Protein AF-A0A7S2JZW8-F1 (afdb_monomer)

Mean predicted aligned error: 13.48 Å

Secondary structure (DSSP, 8-state):
----SSTT-PPPHHHHHHHHHHHHHHHHHHHHHHHHHHHHHHHH-HHHHHHHHHHHHHHHTTT-S--GGGTTT-HHHHHHHHHHHHHH-SS-EEEEE-SS-EEETTEEE-TT-EEEEEHHHHHT-TTTSSSTTS--GGGGTSS-TT----TT--S--TT--GGG--TTHHHHHHHHHHHHHHHHHHEEEEETTSSPPP---EESSSEEPPP--EEEEEPSS-S--S-HHHHHTSPP--PPPS---------------------PPB------SSSHHHHHHHHHHHHHHTTT--B-

Organism: NCBI:txid1333877

Solvent-accessible surface area (backbone atoms only — not comparable to full-atom values): 18301 Å² total; per-residue (Å²): 134,88,75,70,96,58,90,84,72,75,78,51,71,68,56,50,52,50,52,50,50,51,51,52,53,55,56,48,53,57,48,50,40,51,52,53,38,34,50,46,52,34,59,60,33,57,70,58,43,47,53,38,34,54,53,42,45,73,70,30,67,89,70,51,78,83,53,86,88,45,54,75,73,38,40,62,54,37,11,41,47,51,40,34,43,45,66,59,25,43,68,37,66,49,80,45,62,36,90,47,70,44,72,58,98,87,42,77,42,55,51,64,41,78,45,73,47,60,48,42,62,50,39,50,29,55,90,81,29,73,64,43,90,55,94,51,36,66,72,32,66,84,51,66,33,64,60,77,76,56,91,94,50,80,68,66,49,84,50,55,62,77,97,70,36,47,88,56,50,65,63,46,50,55,49,50,54,45,51,53,51,50,46,49,59,35,28,48,73,41,45,63,81,79,49,75,65,67,74,66,65,46,82,67,101,42,37,30,56,55,94,80,62,70,39,76,42,80,42,84,87,47,77,76,83,71,67,66,66,64,58,69,68,53,76,81,87,74,78,81,76,93,77,81,92,83,79,93,85,81,84,90,82,84,88,84,79,93,72,92,75,80,90,64,73,46,74,79,89,74,75,65,97,77,63,62,44,54,58,52,53,51,52,52,46,53,56,40,43,76,70,75,36,55,64,96

Structure (mmCIF, N/CA/C/O backbone):
data_AF-A0A7S2JZW8-F1
#
_entry.id   AF-A0A7S2JZW8-F1
#
loop_
_atom_site.group_PDB
_atom_site.id
_atom_site.type_symbol
_atom_site.label_atom_id
_atom_site.label_alt_id
_atom_site.label_comp_id
_atom_site.label_asym_id
_atom_site.label_entity_id
_atom_site.label_seq_id
_atom_site.pdbx_PDB_ins_code
_atom_site.Cartn_x
_atom_site.Cartn_y
_atom_site.Cartn_z
_atom_site.occupancy
_atom_site.B_iso_or_equiv
_atom_site.auth_seq_id
_atom_site.auth_comp_id
_atom_site.auth_asym_id
_atom_site.auth_atom_id
_atom_site.pdbx_PDB_model_num
ATOM 1 N N . THR A 1 1 ? 26.718 -2.132 -4.195 1.00 29.05 1 THR A N 1
ATOM 2 C CA . THR A 1 1 ? 27.277 -0.825 -4.613 1.00 29.05 1 THR A CA 1
ATOM 3 C C . THR A 1 1 ? 26.926 -0.579 -6.069 1.00 29.05 1 THR A C 1
ATOM 5 O O . THR A 1 1 ? 27.556 -1.151 -6.946 1.00 29.05 1 THR A O 1
ATOM 8 N N . MET A 1 2 ? 25.885 0.212 -6.348 1.00 24.31 2 MET A N 1
ATOM 9 C CA . MET A 1 2 ? 25.620 0.688 -7.711 1.00 24.31 2 MET A CA 1
ATOM 10 C C . MET A 1 2 ? 26.547 1.878 -7.972 1.00 24.31 2 MET A C 1
ATOM 12 O O . MET A 1 2 ? 26.376 2.936 -7.375 1.00 24.31 2 MET A O 1
ATOM 16 N N . GLN A 1 3 ? 27.579 1.688 -8.793 1.00 28.78 3 GLN A N 1
ATOM 17 C CA . GLN A 1 3 ? 28.413 2.792 -9.261 1.00 28.78 3 GLN A CA 1
ATOM 18 C C . GLN A 1 3 ? 27.640 3.572 -10.329 1.00 28.78 3 GLN A C 1
ATOM 20 O O . GLN A 1 3 ? 27.114 2.982 -11.274 1.00 28.78 3 GLN A O 1
ATOM 25 N N . SER A 1 4 ? 27.564 4.896 -10.169 1.00 37.22 4 SER A N 1
ATOM 26 C CA . SER A 1 4 ? 27.130 5.790 -11.246 1.00 37.22 4 SER A CA 1
ATOM 27 C C . SER A 1 4 ? 28.036 5.567 -12.469 1.00 37.22 4 SER A C 1
ATOM 29 O O . SER A 1 4 ? 29.256 5.534 -12.286 1.00 37.22 4 SER A O 1
ATOM 31 N N . PRO A 1 5 ? 27.497 5.443 -13.698 1.00 45.34 5 PRO A N 1
ATOM 32 C CA . PRO A 1 5 ? 28.301 5.205 -14.899 1.00 45.34 5 PRO A CA 1
ATOM 33 C C . PRO A 1 5 ? 29.308 6.325 -15.205 1.00 45.34 5 PRO A C 1
ATOM 35 O O . PRO A 1 5 ? 30.265 6.099 -15.939 1.00 45.34 5 PRO A O 1
ATOM 38 N N . CYS A 1 6 ? 29.122 7.519 -14.633 1.00 47.09 6 CYS A N 1
ATOM 39 C CA . CYS A 1 6 ? 30.036 8.645 -14.793 1.00 47.09 6 CYS A CA 1
ATOM 40 C C . CYS A 1 6 ? 30.256 9.378 -13.457 1.00 47.09 6 CYS A C 1
ATOM 42 O O . CYS A 1 6 ? 29.385 10.133 -13.011 1.00 47.09 6 CYS A O 1
ATOM 44 N N . PRO A 1 7 ? 31.428 9.221 -12.816 1.00 45.25 7 PRO A N 1
ATOM 45 C CA . PRO A 1 7 ? 31.850 10.097 -11.730 1.00 45.25 7 PRO A CA 1
ATOM 46 C C . PRO A 1 7 ? 31.998 11.538 -12.249 1.00 45.25 7 PRO A C 1
ATOM 48 O O . PRO A 1 7 ? 32.763 11.788 -13.176 1.00 45.25 7 PRO A O 1
ATOM 51 N N . GLY A 1 8 ? 31.275 12.492 -11.654 1.00 57.09 8 GLY A N 1
ATOM 52 C CA . GLY A 1 8 ? 31.478 13.930 -11.895 1.00 57.09 8 GLY A CA 1
ATOM 53 C C . GLY A 1 8 ? 30.509 14.620 -12.862 1.00 57.09 8 GLY A C 1
ATOM 54 O O . GLY A 1 8 ? 30.642 15.825 -13.076 1.00 57.09 8 GLY A O 1
ATOM 55 N N . GLN A 1 9 ? 29.511 13.922 -13.410 1.00 61.47 9 GLN A N 1
ATOM 56 C CA . GLN A 1 9 ? 28.485 14.573 -14.226 1.00 61.47 9 GLN A CA 1
ATOM 57 C C . GLN A 1 9 ? 27.458 15.263 -13.315 1.00 61.47 9 GLN A C 1
ATOM 59 O O . GLN A 1 9 ? 26.735 14.614 -12.559 1.00 61.47 9 GLN A O 1
ATOM 64 N N . ARG A 1 10 ? 27.425 16.599 -13.341 1.00 74.69 10 ARG A N 1
ATOM 65 C CA . ARG A 1 10 ? 26.393 17.380 -12.647 1.00 74.69 10 ARG A CA 1
ATOM 66 C C . ARG A 1 10 ? 25.077 17.233 -13.407 1.00 74.69 10 ARG A C 1
ATOM 68 O O . ARG A 1 10 ? 25.070 17.362 -14.629 1.00 74.69 10 ARG A O 1
ATOM 75 N N . LEU A 1 11 ? 23.984 16.981 -12.689 1.00 84.06 11 LEU A N 1
ATOM 76 C CA . LEU A 1 11 ? 22.642 17.022 -13.269 1.00 84.06 11 LEU A CA 1
ATOM 77 C C . LEU A 1 11 ? 22.361 18.438 -13.785 1.00 84.06 11 LEU A C 1
ATOM 79 O O . LEU A 1 11 ? 22.686 19.419 -13.110 1.00 84.06 11 LEU A O 1
ATOM 83 N N . SER A 1 12 ? 21.775 18.54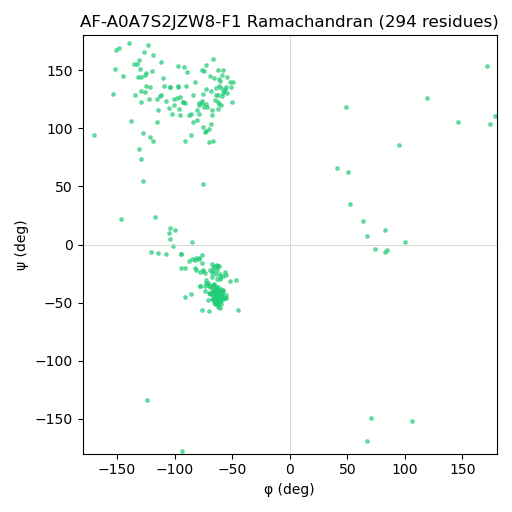0 -14.979 1.00 88.94 12 SER A N 1
ATOM 84 C CA . SER A 1 12 ? 21.268 19.820 -15.482 1.00 88.94 12 SER A CA 1
ATOM 85 C C . SER A 1 12 ? 20.092 20.298 -14.627 1.00 88.94 12 SER A C 1
ATOM 87 O O . SER A 1 12 ? 19.453 19.501 -13.934 1.00 88.94 12 SER A O 1
ATOM 89 N N . TYR A 1 13 ? 19.790 21.596 -14.676 1.00 87.94 13 TYR A N 1
ATOM 90 C CA . TYR A 1 13 ? 18.615 22.142 -13.995 1.00 87.94 13 TYR A CA 1
ATOM 91 C C . TYR A 1 13 ? 17.329 21.462 -14.483 1.00 87.94 13 TYR A C 1
ATOM 93 O O . TYR A 1 13 ? 16.472 21.105 -13.679 1.00 87.94 13 TYR A O 1
ATOM 101 N N . GLU A 1 14 ? 17.242 21.205 -15.788 1.00 86.38 14 GLU A N 1
ATOM 102 C CA . GLU A 1 14 ? 16.141 20.494 -16.425 1.00 86.38 14 GLU A CA 1
ATOM 103 C C . GLU A 1 14 ? 16.015 19.074 -15.867 1.00 86.38 14 GLU A C 1
ATOM 105 O O . GLU A 1 14 ? 14.927 18.675 -15.471 1.00 86.38 14 GLU A O 1
ATOM 110 N N . ASN A 1 15 ? 17.120 18.328 -15.736 1.00 88.56 15 ASN A N 1
ATOM 111 C CA . ASN A 1 15 ? 17.062 16.989 -15.143 1.00 88.56 15 ASN A CA 1
ATOM 112 C C . ASN A 1 15 ? 16.623 17.024 -13.681 1.00 88.56 15 ASN A C 1
ATOM 114 O O . ASN A 1 15 ? 15.843 16.174 -13.273 1.00 88.56 15 ASN A O 1
ATOM 118 N N . VAL A 1 16 ? 17.099 17.991 -12.892 1.00 90.38 16 VAL A N 1
ATOM 119 C CA . VAL A 1 16 ? 16.662 18.133 -11.496 1.00 90.38 16 VAL A CA 1
ATOM 120 C C . VAL A 1 16 ? 15.164 18.416 -11.434 1.00 90.38 16 VAL A C 1
ATOM 122 O O . VAL A 1 16 ? 14.463 17.775 -10.658 1.00 90.38 16 VAL A O 1
ATOM 125 N N . LYS A 1 17 ? 14.664 19.332 -12.269 1.00 87.81 17 LYS A N 1
ATOM 126 C CA . LYS A 1 17 ? 13.240 19.663 -12.341 1.00 87.81 17 LYS A CA 1
ATOM 127 C C . LYS A 1 17 ? 12.392 18.437 -12.691 1.00 87.81 17 LYS A C 1
ATOM 129 O O . LYS A 1 17 ? 11.411 18.181 -11.999 1.00 87.81 17 LYS A O 1
ATOM 134 N N . GLU A 1 18 ? 12.779 17.677 -13.715 1.00 88.19 18 GLU A N 1
ATOM 135 C CA . GLU A 1 18 ? 12.039 16.475 -14.119 1.00 88.19 18 GLU A CA 1
ATOM 136 C C . GLU A 1 18 ? 12.088 15.385 -13.043 1.00 88.19 18 GLU A C 1
ATOM 138 O O . GLU A 1 18 ? 11.047 14.854 -12.674 1.00 88.19 18 GLU A O 1
ATOM 143 N N . ILE A 1 19 ? 13.255 15.130 -12.442 1.00 90.31 19 ILE A N 1
ATOM 144 C CA . ILE A 1 19 ? 13.381 14.170 -11.333 1.00 90.31 19 ILE A CA 1
ATOM 145 C C . ILE A 1 19 ? 12.496 14.584 -10.148 1.00 90.31 19 ILE A C 1
ATOM 147 O O . ILE A 1 19 ? 11.839 13.741 -9.543 1.00 90.31 19 ILE A O 1
ATOM 151 N N . CYS A 1 20 ? 12.451 15.875 -9.804 1.00 90.31 20 CYS A N 1
ATOM 152 C CA . CYS A 1 20 ? 11.575 16.367 -8.742 1.00 90.31 20 CYS A CA 1
ATOM 153 C C . CYS A 1 20 ? 10.095 16.144 -9.072 1.00 90.31 20 CYS A C 1
ATOM 155 O O . CYS A 1 20 ? 9.356 15.676 -8.208 1.00 90.31 20 CYS A O 1
ATOM 157 N N . ASN A 1 21 ? 9.672 16.447 -10.301 1.00 85.38 21 ASN A N 1
ATOM 158 C CA . ASN A 1 21 ? 8.302 16.195 -10.742 1.00 85.38 21 ASN A CA 1
ATOM 159 C C . ASN A 1 21 ? 7.967 14.700 -10.664 1.00 85.38 21 ASN A C 1
ATOM 161 O O . ASN A 1 21 ? 6.962 14.341 -10.059 1.00 85.38 21 ASN A O 1
ATOM 165 N N . GLU A 1 22 ? 8.826 13.831 -11.205 1.00 86.69 22 GLU A N 1
ATOM 166 C CA . GLU A 1 22 ? 8.640 12.376 -11.172 1.00 86.69 22 GLU A CA 1
ATOM 167 C C . GLU A 1 22 ? 8.487 11.851 -9.740 1.00 86.69 22 GLU A C 1
ATOM 169 O O . GLU A 1 22 ? 7.564 11.088 -9.468 1.00 86.69 22 GLU A O 1
ATOM 174 N N . ILE A 1 23 ? 9.342 12.288 -8.807 1.00 90.19 23 ILE A N 1
ATOM 175 C CA . ILE A 1 23 ? 9.270 11.864 -7.401 1.00 90.19 23 ILE A CA 1
ATOM 176 C C . ILE A 1 23 ? 7.961 12.327 -6.748 1.00 90.19 23 ILE A C 1
ATOM 178 O O . ILE A 1 23 ? 7.342 11.550 -6.022 1.00 90.19 23 ILE A O 1
ATOM 182 N N . ILE A 1 24 ? 7.531 13.570 -6.996 1.00 88.62 24 ILE A N 1
ATOM 183 C CA . ILE A 1 24 ? 6.294 14.116 -6.418 1.00 88.62 24 ILE A CA 1
ATOM 184 C C . ILE A 1 24 ? 5.078 13.353 -6.943 1.00 88.62 24 ILE A C 1
ATOM 186 O O . ILE A 1 24 ? 4.263 12.896 -6.142 1.00 88.62 24 ILE A O 1
ATOM 190 N N . PHE A 1 25 ? 4.961 13.186 -8.262 1.00 85.12 25 PHE A N 1
ATOM 191 C CA . PHE A 1 25 ? 3.825 12.489 -8.865 1.00 85.12 25 PHE A CA 1
ATOM 192 C C . PHE A 1 25 ? 3.793 11.014 -8.467 1.00 85.12 25 PHE A C 1
ATOM 194 O O . PHE A 1 25 ? 2.782 10.553 -7.939 1.00 85.12 25 PHE A O 1
ATOM 201 N N . ALA A 1 26 ? 4.909 10.298 -8.640 1.00 87.62 26 ALA A N 1
ATOM 202 C CA . ALA A 1 26 ? 4.980 8.878 -8.318 1.00 87.62 26 ALA A CA 1
ATOM 203 C C . ALA A 1 26 ? 4.742 8.622 -6.826 1.00 87.62 26 ALA A C 1
ATOM 205 O O . ALA A 1 26 ? 4.012 7.705 -6.483 1.00 87.62 26 ALA A O 1
ATOM 206 N N . GLY A 1 27 ? 5.323 9.431 -5.934 1.00 88.94 27 GLY A N 1
ATOM 207 C CA . GLY A 1 27 ? 5.173 9.237 -4.492 1.00 88.94 27 GLY A CA 1
ATOM 208 C C . GLY A 1 27 ? 3.777 9.571 -3.966 1.00 88.94 27 GLY A C 1
ATOM 209 O O . GLY A 1 27 ? 3.302 8.903 -3.046 1.00 88.94 27 GLY A O 1
ATOM 210 N N . THR A 1 28 ? 3.119 10.584 -4.537 1.00 88.38 28 THR A N 1
ATOM 211 C CA . THR A 1 28 ? 1.804 11.043 -4.066 1.00 88.38 28 THR A CA 1
ATOM 212 C C . THR A 1 28 ? 0.697 10.093 -4.505 1.00 88.38 28 THR A C 1
ATOM 214 O O . THR A 1 28 ? -0.012 9.561 -3.652 1.00 88.38 28 THR A O 1
ATOM 217 N N . ASP A 1 29 ? 0.574 9.848 -5.813 1.00 87.81 29 ASP A N 1
ATOM 218 C CA . ASP A 1 29 ? -0.569 9.119 -6.371 1.00 87.81 29 ASP A CA 1
ATOM 219 C C . ASP A 1 29 ? -0.588 7.658 -5.902 1.00 87.81 29 ASP A C 1
ATOM 221 O O . ASP A 1 29 ? -1.564 7.203 -5.312 1.00 87.81 29 ASP A O 1
ATOM 225 N N . THR A 1 30 ? 0.537 6.939 -6.018 1.00 92.50 30 THR A N 1
ATOM 226 C CA . THR A 1 30 ? 0.577 5.511 -5.659 1.00 92.50 30 THR A CA 1
ATOM 227 C C . THR A 1 30 ? 0.312 5.272 -4.174 1.00 92.50 30 THR A C 1
ATOM 229 O O . THR A 1 30 ? -0.337 4.290 -3.806 1.00 92.50 30 THR A O 1
ATOM 232 N N . THR A 1 31 ? 0.826 6.145 -3.300 1.00 93.94 31 THR A N 1
ATOM 233 C CA . THR A 1 31 ? 0.665 5.996 -1.846 1.00 93.94 31 THR A CA 1
ATOM 234 C C . THR A 1 31 ? -0.764 6.328 -1.422 1.00 93.94 31 THR A C 1
ATOM 236 O O . THR A 1 31 ? -1.328 5.612 -0.590 1.00 93.94 31 THR A O 1
ATOM 239 N N . ALA A 1 32 ? -1.369 7.364 -2.015 1.00 92.12 32 ALA A N 1
ATOM 240 C CA . ALA A 1 32 ? -2.769 7.712 -1.789 1.00 92.12 32 ALA A CA 1
ATOM 241 C C . ALA A 1 32 ? -3.693 6.572 -2.239 1.00 92.12 32 ALA A C 1
ATOM 243 O O . ALA A 1 32 ? -4.412 6.022 -1.405 1.00 92.12 32 ALA A O 1
ATOM 244 N N . THR A 1 33 ? -3.562 6.118 -3.489 1.00 92.94 33 THR A N 1
ATOM 245 C CA . THR A 1 33 ? -4.344 5.007 -4.054 1.00 92.94 33 THR A CA 1
ATOM 246 C C . THR A 1 33 ? -4.232 3.736 -3.213 1.00 92.94 33 THR A C 1
ATOM 248 O O . THR A 1 33 ? -5.233 3.079 -2.914 1.00 92.94 33 THR A O 1
ATOM 251 N N . THR A 1 34 ? -3.022 3.392 -2.759 1.00 95.69 34 THR A N 1
ATOM 252 C CA . THR A 1 34 ? -2.821 2.214 -1.902 1.00 95.69 34 THR A CA 1
ATOM 253 C C . THR A 1 34 ? -3.493 2.390 -0.538 1.00 95.69 34 THR A C 1
ATOM 255 O O . THR A 1 34 ? -4.131 1.464 -0.040 1.00 95.69 34 THR A O 1
ATOM 258 N N . THR A 1 35 ? -3.402 3.579 0.065 1.00 95.75 35 THR A N 1
ATOM 259 C CA . THR A 1 35 ? -4.059 3.875 1.348 1.00 95.75 35 THR A CA 1
ATOM 260 C C . THR A 1 35 ? -5.581 3.783 1.219 1.00 95.75 35 THR A C 1
ATOM 262 O O . THR A 1 35 ? -6.232 3.133 2.035 1.00 95.75 35 THR A O 1
ATOM 265 N N . GLU A 1 36 ? -6.156 4.377 0.174 1.00 94.50 36 GLU A N 1
ATOM 266 C CA . GLU A 1 36 ? -7.595 4.329 -0.108 1.00 94.50 36 GLU A CA 1
ATOM 267 C C . GLU A 1 36 ? -8.082 2.895 -0.316 1.00 94.50 36 GLU A C 1
ATOM 269 O O . GLU A 1 36 ? -9.102 2.492 0.242 1.00 94.50 36 GLU A O 1
ATOM 274 N N . THR A 1 37 ? -7.304 2.094 -1.037 1.00 95.19 37 THR A N 1
ATOM 275 C CA . THR A 1 37 ? -7.580 0.674 -1.258 1.00 95.19 37 THR A CA 1
ATOM 276 C C . THR A 1 37 ? -7.594 -0.115 0.053 1.00 95.19 37 THR A C 1
ATOM 278 O O . THR A 1 37 ? -8.519 -0.892 0.302 1.00 95.19 37 THR A O 1
ATOM 281 N N . VAL A 1 38 ? -6.612 0.107 0.937 1.00 97.50 38 VAL A N 1
ATOM 282 C CA . VAL A 1 38 ? -6.588 -0.517 2.273 1.00 97.50 38 VAL A CA 1
ATOM 283 C C . VAL A 1 38 ? -7.864 -0.180 3.041 1.00 97.50 38 VAL A C 1
ATOM 285 O O . VAL A 1 38 ? -8.506 -1.069 3.603 1.00 97.50 38 VAL A O 1
ATOM 288 N N . PHE A 1 39 ? -8.274 1.090 3.028 1.00 96.69 39 PHE A N 1
ATOM 289 C CA . PHE A 1 39 ? -9.518 1.523 3.659 1.00 96.69 39 PHE A CA 1
ATOM 290 C C . PHE A 1 39 ? -10.736 0.840 3.042 1.00 96.69 39 PHE A C 1
ATOM 292 O O . PHE A 1 39 ? -11.588 0.345 3.778 1.00 96.69 39 PHE A O 1
ATOM 299 N N . ALA A 1 40 ? -10.816 0.778 1.715 1.00 96.31 40 ALA A N 1
ATOM 300 C CA . ALA A 1 40 ? -11.946 0.189 1.017 1.00 96.31 40 ALA A CA 1
ATOM 301 C C . ALA A 1 40 ? -12.125 -1.297 1.365 1.00 96.31 40 ALA A C 1
ATOM 303 O O . ALA A 1 40 ? -13.230 -1.729 1.710 1.00 96.31 40 ALA A O 1
ATOM 304 N N . HIS A 1 41 ? -11.033 -2.067 1.374 1.00 97.19 41 HIS A N 1
ATOM 305 C CA . HIS A 1 41 ? -11.077 -3.466 1.789 1.00 97.19 41 HIS A CA 1
ATOM 306 C C . HIS A 1 41 ? -11.438 -3.627 3.266 1.00 97.19 41 HIS A C 1
ATOM 308 O O . HIS A 1 41 ? -12.287 -4.457 3.585 1.00 97.19 41 HIS A O 1
ATOM 314 N N . LEU A 1 42 ? -10.864 -2.834 4.173 1.00 97.44 42 LEU A N 1
ATOM 315 C CA . LEU A 1 42 ? -11.171 -2.933 5.605 1.00 97.44 42 LEU A CA 1
ATOM 316 C C . LEU A 1 42 ? -12.616 -2.518 5.931 1.00 97.44 42 LEU A C 1
ATOM 318 O O . LEU A 1 42 ? -13.248 -3.130 6.789 1.00 97.44 42 LEU A O 1
ATOM 322 N N . LEU A 1 43 ? -13.175 -1.532 5.224 1.00 96.25 43 LEU A N 1
ATOM 323 C CA . LEU A 1 43 ? -14.584 -1.137 5.353 1.00 96.25 43 LEU A CA 1
ATOM 324 C C . LEU A 1 43 ? -15.541 -2.235 4.884 1.00 96.25 43 LEU A C 1
ATOM 326 O O . LEU A 1 43 ? -16.611 -2.408 5.468 1.00 96.25 43 LEU A O 1
ATOM 330 N N . ASN A 1 44 ? -15.149 -2.981 3.851 1.00 96.25 44 ASN A N 1
ATOM 331 C CA . ASN A 1 44 ? -15.916 -4.111 3.334 1.00 96.25 44 ASN A CA 1
ATOM 332 C C . ASN A 1 44 ? -15.696 -5.408 4.126 1.00 96.25 44 ASN A C 1
ATOM 334 O O . ASN A 1 44 ? -16.484 -6.339 3.977 1.00 96.25 44 ASN A O 1
ATOM 338 N N . ASN A 1 45 ? -14.678 -5.462 4.992 1.00 96.94 45 ASN A N 1
ATOM 339 C CA . ASN A 1 45 ? -14.348 -6.619 5.824 1.00 96.94 45 ASN A CA 1
ATOM 340 C C . ASN A 1 45 ? -14.197 -6.210 7.306 1.00 96.94 45 ASN A C 1
ATOM 342 O O . ASN A 1 45 ? -13.078 -6.151 7.832 1.00 96.94 45 ASN A O 1
ATOM 346 N N . PRO A 1 46 ? -15.313 -5.912 8.007 1.00 94.81 46 PRO A N 1
ATOM 347 C CA . PRO A 1 46 ? -15.273 -5.381 9.369 1.00 94.81 46 PRO A CA 1
ATOM 348 C C . PRO A 1 46 ? -14.588 -6.304 10.382 1.00 94.81 46 PRO A C 1
ATOM 350 O O . PRO A 1 46 ? -13.995 -5.815 11.339 1.00 94.81 46 PRO A O 1
ATOM 353 N N . ASP A 1 47 ? -14.637 -7.622 10.179 1.00 97.00 47 ASP A N 1
ATOM 354 C CA . ASP A 1 47 ? -13.949 -8.607 11.019 1.00 97.00 47 ASP A CA 1
ATOM 355 C C . ASP A 1 47 ? -12.422 -8.444 10.955 1.00 97.00 47 ASP A C 1
ATOM 357 O O . ASP A 1 47 ? -11.745 -8.506 11.982 1.00 97.00 47 ASP A O 1
ATOM 361 N N . LYS A 1 48 ? -11.877 -8.149 9.769 1.00 98.00 48 LYS A N 1
ATOM 362 C CA . LYS A 1 48 ? -10.449 -7.860 9.569 1.00 98.00 48 LYS A CA 1
ATOM 363 C C . LYS A 1 48 ? -10.078 -6.524 10.202 1.00 98.00 48 LYS A C 1
ATOM 365 O O . LYS A 1 48 ? -9.063 -6.429 10.886 1.00 98.00 48 LYS A O 1
ATOM 370 N N . ALA A 1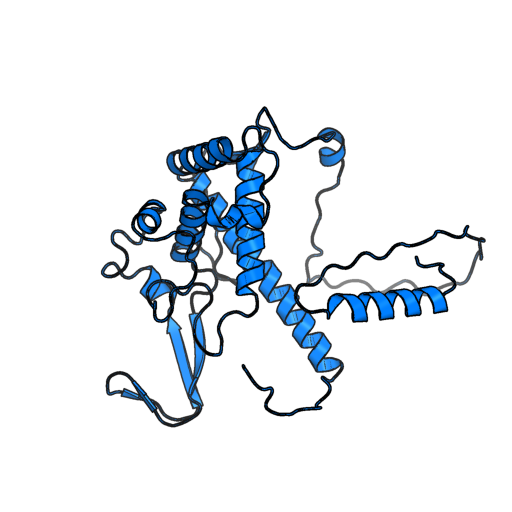 49 ? -10.933 -5.512 10.053 1.00 96.69 49 ALA A N 1
ATOM 371 C CA . ALA A 1 49 ? -10.737 -4.218 10.703 1.00 96.69 49 ALA A CA 1
ATOM 372 C C . ALA A 1 49 ? -10.745 -4.327 12.240 1.00 96.69 49 ALA A C 1
ATOM 374 O O . ALA A 1 49 ? -9.970 -3.639 12.899 1.00 96.69 49 ALA A O 1
ATOM 375 N N . VAL A 1 50 ? -11.582 -5.197 12.821 1.00 96.12 50 VAL A N 1
ATOM 376 C CA . VAL A 1 50 ? -11.563 -5.496 14.265 1.00 96.12 50 VAL A CA 1
ATOM 377 C C . VAL A 1 50 ? -10.229 -6.119 14.669 1.00 96.12 50 VAL A C 1
ATOM 379 O O . VAL A 1 50 ? -9.583 -5.583 15.562 1.00 96.12 50 VAL A O 1
ATOM 382 N N . LYS A 1 51 ? -9.772 -7.173 13.983 1.00 97.75 51 LYS A N 1
ATOM 383 C CA . LYS A 1 51 ? -8.490 -7.836 14.287 1.00 97.75 51 LYS A CA 1
ATOM 384 C C . LYS A 1 51 ? -7.288 -6.895 14.181 1.00 97.75 51 LYS A C 1
ATOM 386 O O . LYS A 1 51 ? -6.403 -6.923 15.030 1.00 97.75 51 LYS A O 1
ATOM 391 N N . LEU A 1 52 ? -7.267 -6.042 13.154 1.00 97.19 52 LEU A N 1
ATOM 392 C CA . LEU A 1 52 ? -6.243 -5.010 12.996 1.00 97.19 52 LEU A CA 1
ATOM 393 C C . LEU A 1 52 ? -6.241 -4.064 14.199 1.00 97.19 52 LEU A C 1
ATOM 395 O O . LEU A 1 52 ? -5.185 -3.777 14.752 1.00 97.19 52 LEU A O 1
ATOM 399 N N . ARG A 1 53 ? -7.416 -3.615 14.653 1.00 94.19 53 ARG A N 1
ATOM 400 C CA . ARG A 1 53 ? -7.508 -2.761 15.844 1.00 94.19 53 ARG A CA 1
ATOM 401 C C . ARG A 1 53 ? -7.080 -3.478 17.118 1.00 94.19 53 ARG A C 1
ATOM 403 O O . ARG A 1 53 ? -6.399 -2.863 17.922 1.00 94.19 53 ARG A O 1
ATOM 410 N N . GLU A 1 54 ? -7.433 -4.747 17.294 1.00 94.94 54 GLU A N 1
ATOM 411 C CA . GLU A 1 54 ? -7.000 -5.538 18.454 1.00 94.94 54 GLU A CA 1
ATOM 412 C C . GLU A 1 54 ? -5.469 -5.648 18.530 1.00 94.94 54 GLU A C 1
ATOM 414 O O . GLU A 1 54 ? -4.901 -5.512 19.614 1.00 94.94 54 GLU A O 1
ATOM 419 N N . GLU A 1 55 ? -4.788 -5.823 17.390 1.00 95.75 55 GLU A N 1
ATOM 420 C CA . GLU A 1 55 ? -3.322 -5.755 17.324 1.00 95.75 55 GLU A CA 1
ATOM 421 C C . GLU A 1 55 ? -2.806 -4.382 17.774 1.00 95.75 55 GLU A C 1
ATOM 423 O O . GLU A 1 55 ? -1.936 -4.299 18.644 1.00 95.75 55 GLU A O 1
ATOM 428 N N . LEU A 1 56 ? -3.347 -3.305 17.201 1.00 94.19 56 LEU A N 1
ATOM 429 C CA . LEU A 1 56 ? -2.909 -1.946 17.514 1.00 94.19 56 LEU A CA 1
ATOM 430 C C . LEU A 1 56 ? -3.154 -1.588 18.984 1.00 94.19 56 LEU A C 1
ATOM 432 O O . LEU A 1 56 ? -2.282 -1.013 19.630 1.00 94.19 56 LEU A O 1
ATOM 436 N N . ASP A 1 57 ? -4.301 -1.963 19.540 1.00 91.56 57 ASP A N 1
ATOM 437 C CA . ASP A 1 57 ? -4.631 -1.725 20.942 1.00 91.56 57 ASP A CA 1
ATOM 438 C C . ASP A 1 57 ? -3.705 -2.525 21.871 1.00 91.56 57 ASP A C 1
ATOM 440 O O . ASP A 1 57 ? -3.263 -2.010 22.899 1.00 91.56 57 ASP A O 1
ATOM 444 N N . GLY A 1 58 ? -3.363 -3.764 21.503 1.00 91.75 58 GLY A N 1
ATOM 445 C CA . GLY A 1 58 ? -2.438 -4.601 22.265 1.00 91.75 58 GLY A CA 1
ATOM 446 C C . GLY A 1 58 ? -1.007 -4.055 22.306 1.00 91.75 58 GLY A C 1
ATOM 447 O O . GLY A 1 58 ? -0.327 -4.200 23.322 1.00 91.75 58 GLY A O 1
ATOM 448 N N . LEU A 1 59 ? -0.553 -3.410 21.228 1.00 90.69 59 LEU A N 1
ATOM 449 C CA . LEU A 1 59 ? 0.789 -2.824 21.129 1.00 90.69 59 LEU A CA 1
ATOM 450 C C . LEU A 1 59 ? 0.857 -1.403 21.716 1.00 90.69 59 LEU A C 1
ATOM 452 O O . LEU A 1 59 ? 1.806 -1.056 22.426 1.00 90.69 59 LEU A O 1
ATOM 456 N N . PHE A 1 60 ? -0.155 -0.580 21.435 1.00 87.44 60 PHE A N 1
ATOM 457 C CA . PHE A 1 60 ? -0.108 0.870 21.642 1.00 87.44 60 PHE A CA 1
ATOM 458 C C . PHE A 1 60 ? -1.165 1.414 22.602 1.00 87.44 60 PHE A C 1
ATOM 460 O O . PHE A 1 60 ? -1.096 2.589 22.957 1.00 87.44 60 PHE A O 1
ATOM 467 N N . GLY A 1 61 ? -2.108 0.595 23.078 1.00 69.19 61 GLY A N 1
ATOM 468 C CA . GLY A 1 61 ? -3.256 1.050 23.874 1.00 69.19 61 GLY A CA 1
ATOM 469 C C . GLY A 1 61 ? -2.899 1.845 25.138 1.00 69.19 61 GLY A C 1
ATOM 470 O O . GLY A 1 61 ? -3.677 2.698 25.558 1.00 69.19 61 GLY A O 1
ATOM 471 N N . ALA A 1 62 ? -1.713 1.624 25.714 1.00 60.75 62 ALA A N 1
ATOM 472 C CA . ALA A 1 62 ? -1.156 2.431 26.807 1.00 60.75 62 ALA A CA 1
ATOM 473 C C . ALA A 1 62 ? 0.123 3.209 26.421 1.00 60.75 62 ALA A C 1
ATOM 475 O O . ALA A 1 62 ? 0.613 4.009 27.216 1.00 60.75 62 ALA A O 1
ATOM 476 N N . SER A 1 63 ? 0.673 2.966 25.226 1.00 60.56 63 SER A N 1
ATOM 477 C CA . SER A 1 63 ? 2.085 3.212 24.882 1.00 60.56 63 SER A CA 1
ATOM 478 C C . SER A 1 63 ? 2.313 4.412 23.950 1.00 60.56 63 SER A C 1
ATOM 480 O O . SER A 1 63 ? 3.460 4.803 23.747 1.00 60.56 63 SER A O 1
ATOM 482 N N . GLY A 1 64 ? 1.254 5.023 23.405 1.00 77.19 64 GLY A N 1
ATOM 483 C CA . GLY A 1 64 ? 1.349 6.213 22.547 1.00 77.19 64 GLY A CA 1
ATOM 484 C C . GLY A 1 64 ? 1.103 5.926 21.063 1.00 77.19 64 GLY A C 1
ATOM 485 O O . GLY A 1 64 ? 0.335 5.036 20.721 1.00 77.19 64 GLY A O 1
ATOM 486 N N . MET A 1 65 ? 1.696 6.727 20.174 1.00 84.62 65 MET A N 1
ATOM 487 C CA . MET A 1 65 ? 1.513 6.611 18.719 1.00 84.62 65 MET A CA 1
ATOM 488 C C . MET A 1 65 ? 2.534 5.648 18.092 1.00 84.62 65 MET A C 1
ATOM 490 O O . MET A 1 65 ? 3.672 5.616 18.563 1.00 84.62 65 MET A O 1
ATOM 494 N N . PRO A 1 66 ? 2.182 4.931 17.007 1.00 88.44 66 PRO A N 1
ATOM 495 C CA . PRO A 1 66 ? 3.132 4.106 16.268 1.00 88.44 66 PRO A CA 1
ATOM 496 C C . PRO A 1 66 ? 4.280 4.939 15.694 1.00 88.44 66 PRO A C 1
ATOM 498 O O . PRO A 1 66 ? 4.071 6.035 15.169 1.00 88.44 66 PRO A O 1
ATOM 501 N N . THR A 1 67 ? 5.489 4.390 15.741 1.00 90.81 67 THR A N 1
ATOM 502 C CA . THR A 1 67 ? 6.685 4.959 15.113 1.00 90.81 67 THR A CA 1
ATOM 503 C C . THR A 1 67 ? 7.306 3.961 14.140 1.00 90.81 67 THR A C 1
ATOM 505 O O . THR A 1 67 ? 6.933 2.788 14.100 1.00 90.81 67 THR A O 1
ATOM 508 N N . SER A 1 68 ? 8.303 4.397 13.366 1.00 88.31 68 SER A N 1
ATOM 509 C CA . SER A 1 68 ? 9.018 3.497 12.455 1.00 88.31 68 SER A CA 1
ATOM 510 C C . SER A 1 68 ? 9.772 2.365 13.152 1.00 88.31 68 SER A C 1
ATOM 512 O O . SER A 1 68 ? 10.004 1.322 12.542 1.00 88.31 68 SER A O 1
ATOM 514 N N . ALA A 1 69 ? 10.094 2.516 14.441 1.00 89.50 69 ALA A N 1
ATOM 515 C CA . ALA A 1 69 ? 10.693 1.448 15.235 1.00 89.50 69 ALA A CA 1
ATOM 516 C C . ALA A 1 69 ? 9.733 0.265 15.461 1.00 89.50 69 ALA A C 1
ATOM 518 O O . ALA A 1 69 ? 10.185 -0.856 15.692 1.00 89.50 69 ALA A O 1
ATOM 519 N N . ASP A 1 70 ? 8.422 0.496 15.352 1.00 90.81 70 ASP A N 1
ATOM 520 C CA . ASP A 1 70 ? 7.393 -0.486 15.688 1.00 90.81 70 ASP A CA 1
ATOM 521 C C . ASP A 1 70 ? 6.919 -1.309 14.481 1.00 90.81 70 ASP A C 1
ATOM 523 O O . ASP A 1 70 ? 6.185 -2.283 14.641 1.00 90.81 70 ASP A O 1
ATOM 527 N N . PHE A 1 71 ? 7.339 -0.961 13.261 1.00 91.88 71 PHE A N 1
ATOM 528 C CA . PHE A 1 71 ? 6.837 -1.567 12.020 1.00 91.88 71 PHE A CA 1
ATOM 529 C C . PHE A 1 71 ? 7.024 -3.083 11.921 1.00 91.88 71 PHE A C 1
ATOM 531 O O . PHE A 1 71 ? 6.249 -3.756 11.240 1.00 91.88 71 PHE A O 1
ATOM 538 N N . THR A 1 72 ? 8.028 -3.637 12.602 1.00 92.06 72 THR A N 1
ATOM 539 C CA . THR A 1 72 ? 8.270 -5.087 12.664 1.00 92.06 72 THR A CA 1
ATOM 540 C C . THR A 1 72 ? 7.306 -5.815 13.607 1.00 92.06 72 THR A C 1
ATOM 542 O O . THR A 1 72 ? 7.156 -7.034 13.504 1.00 92.06 72 THR A O 1
ATOM 545 N N . SER A 1 73 ? 6.614 -5.085 14.483 1.00 92.88 73 SER A N 1
ATOM 546 C CA . SER A 1 73 ? 5.587 -5.604 15.393 1.00 92.88 73 SER A CA 1
ATOM 547 C C . SER A 1 73 ? 4.177 -5.555 14.790 1.00 92.88 73 SER A C 1
ATOM 549 O O . SER A 1 73 ? 3.313 -6.306 15.231 1.00 92.88 73 SER A O 1
ATOM 551 N N . LEU A 1 74 ? 3.955 -4.726 13.760 1.00 94.69 74 LEU A N 1
ATOM 552 C CA . LEU A 1 74 ? 2.677 -4.507 13.062 1.00 94.69 74 LEU A CA 1
ATOM 553 C C . LEU A 1 74 ? 2.288 -5.663 12.118 1.00 94.69 74 LEU A C 1
ATOM 555 O O . LEU A 1 74 ? 2.048 -5.456 10.930 1.00 94.69 74 LEU A O 1
ATOM 559 N N . LYS A 1 75 ? 2.282 -6.906 12.597 1.00 96.94 75 LYS A N 1
ATOM 560 C CA . LYS A 1 75 ? 2.176 -8.100 11.742 1.00 96.94 75 LYS A CA 1
ATOM 561 C C . LYS A 1 75 ? 0.879 -8.146 10.932 1.00 96.94 75 LYS A C 1
ATOM 563 O O . LYS A 1 75 ? 0.927 -8.274 9.711 1.00 96.94 75 LYS A O 1
ATOM 568 N N . TYR A 1 76 ? -0.267 -8.048 11.590 1.00 98.06 76 TYR A N 1
ATOM 569 C CA . TYR A 1 76 ? -1.578 -8.123 10.955 1.00 98.06 76 TYR A CA 1
ATOM 570 C C . TYR A 1 76 ? -1.901 -6.853 10.165 1.00 98.06 76 TYR A C 1
ATOM 572 O O . TYR A 1 76 ? -2.469 -6.925 9.077 1.00 98.06 76 TYR A O 1
ATOM 580 N N . THR A 1 77 ? -1.470 -5.691 10.651 1.00 97.88 77 THR A N 1
ATOM 581 C CA . THR A 1 77 ? -1.559 -4.423 9.919 1.00 97.88 77 THR A CA 1
ATOM 582 C C . THR A 1 77 ? -0.778 -4.498 8.603 1.00 97.88 77 THR A C 1
ATOM 584 O O . THR A 1 77 ? -1.324 -4.191 7.543 1.00 97.88 77 THR A O 1
ATOM 587 N N . ASN A 1 78 ? 0.461 -5.003 8.631 1.00 97.50 78 ASN A N 1
ATOM 588 C CA . ASN A 1 78 ? 1.268 -5.235 7.430 1.00 97.50 78 ASN A CA 1
ATOM 589 C C . ASN A 1 78 ? 0.606 -6.258 6.502 1.00 97.50 78 ASN A C 1
ATOM 591 O O . ASN A 1 78 ? 0.568 -6.047 5.294 1.00 97.50 78 ASN A O 1
ATOM 595 N N . ALA A 1 79 ? 0.032 -7.332 7.048 1.00 97.75 79 ALA A N 1
ATOM 596 C CA . ALA A 1 79 ? -0.716 -8.315 6.272 1.00 97.75 79 ALA A CA 1
ATOM 597 C C . ALA A 1 79 ? -1.925 -7.698 5.542 1.00 97.75 79 ALA A C 1
ATOM 599 O O . ALA A 1 79 ? -2.163 -8.007 4.374 1.00 97.75 79 ALA A O 1
ATOM 600 N N . CYS A 1 80 ? -2.654 -6.787 6.193 1.00 98.38 80 CYS A N 1
ATOM 601 C CA . CYS A 1 80 ? -3.776 -6.071 5.585 1.00 98.38 80 CYS A CA 1
ATOM 602 C C . CYS A 1 80 ? -3.324 -5.167 4.432 1.00 98.38 80 CYS A C 1
ATOM 604 O O . CYS A 1 80 ? -3.974 -5.136 3.384 1.00 98.38 80 CYS A O 1
ATOM 606 N N . ILE A 1 81 ? -2.204 -4.460 4.611 1.00 97.75 81 ILE A N 1
ATOM 607 C CA . ILE A 1 81 ? -1.616 -3.608 3.571 1.00 97.75 81 ILE A CA 1
ATOM 608 C C . ILE A 1 81 ? -1.111 -4.465 2.400 1.00 97.75 81 ILE A C 1
ATOM 610 O O . ILE A 1 81 ? -1.434 -4.166 1.254 1.00 97.75 81 ILE A O 1
ATOM 614 N N . LYS A 1 82 ? -0.384 -5.562 2.662 1.00 96.38 82 LYS A N 1
ATOM 615 C CA . LYS A 1 82 ? 0.109 -6.481 1.617 1.00 96.38 82 LYS A CA 1
ATOM 616 C C . LYS A 1 82 ? -1.026 -7.050 0.779 1.00 96.38 82 LYS A C 1
ATOM 618 O O . LYS A 1 82 ? -0.928 -7.052 -0.444 1.00 96.38 82 LYS A O 1
ATOM 623 N N . GLU A 1 83 ? -2.107 -7.488 1.421 1.00 97.50 83 GLU A N 1
ATOM 624 C CA . GLU A 1 83 ? -3.243 -8.050 0.694 1.00 97.50 83 GLU A CA 1
ATOM 625 C C . GLU A 1 83 ? -3.960 -7.007 -0.162 1.00 97.50 83 GLU A C 1
ATOM 627 O O . GLU A 1 83 ? -4.304 -7.289 -1.305 1.00 97.50 83 GLU A O 1
ATOM 632 N N . ALA A 1 84 ? -4.117 -5.785 0.349 1.00 96.75 84 ALA A N 1
ATOM 633 C CA . ALA A 1 84 ? -4.690 -4.683 -0.418 1.00 96.75 84 ALA A CA 1
ATOM 634 C C . ALA A 1 84 ? -3.823 -4.338 -1.641 1.00 96.75 84 ALA A C 1
ATOM 636 O O . ALA A 1 84 ? -4.337 -4.169 -2.744 1.00 96.75 84 ALA A O 1
ATOM 637 N N . MET A 1 85 ? -2.496 -4.298 -1.469 1.00 95.50 85 MET A N 1
ATOM 638 C CA . MET A 1 85 ? -1.552 -4.072 -2.567 1.00 95.50 85 MET A CA 1
ATOM 639 C C . MET A 1 85 ? -1.585 -5.189 -3.613 1.00 95.50 85 MET A C 1
ATOM 641 O O . MET A 1 85 ? -1.429 -4.893 -4.795 1.00 95.50 85 MET A O 1
ATOM 645 N N . ARG A 1 86 ? -1.779 -6.450 -3.197 1.00 95.56 86 ARG A N 1
ATOM 646 C CA . ARG A 1 86 ? -1.921 -7.589 -4.115 1.00 95.56 86 ARG A CA 1
ATOM 647 C C . ARG A 1 86 ? -3.188 -7.462 -4.962 1.00 95.56 86 ARG A C 1
ATOM 649 O O . ARG A 1 86 ? -3.136 -7.679 -6.164 1.00 95.56 86 ARG A O 1
ATOM 656 N N . MET A 1 87 ? -4.316 -7.138 -4.329 1.00 94.56 87 MET A N 1
ATOM 657 C CA . MET A 1 87 ? -5.614 -7.103 -5.005 1.00 94.56 87 MET A CA 1
ATOM 658 C C . MET A 1 87 ? -5.720 -5.942 -5.991 1.00 94.56 87 MET A C 1
ATOM 660 O O . MET A 1 87 ? -5.897 -6.169 -7.177 1.00 94.56 87 MET A O 1
ATOM 664 N N . THR A 1 88 ? -5.538 -4.698 -5.554 1.00 90.06 88 THR A N 1
ATOM 665 C CA . THR A 1 88 ? -5.728 -3.570 -6.486 1.00 90.06 88 THR A CA 1
ATOM 666 C C . THR A 1 88 ? -4.528 -3.320 -7.378 1.00 90.06 88 THR A C 1
ATOM 668 O O . THR A 1 88 ? -4.676 -2.734 -8.445 1.00 90.06 88 THR A O 1
ATOM 671 N N . CYS A 1 89 ? -3.339 -3.775 -6.961 1.00 90.06 89 CYS A N 1
ATOM 672 C CA . CYS A 1 89 ? -2.111 -3.708 -7.744 1.00 90.06 89 CYS A CA 1
ATOM 673 C C . CYS A 1 89 ? -1.972 -2.364 -8.487 1.00 90.06 89 CYS A C 1
ATOM 675 O O . CYS A 1 89 ? -2.008 -2.325 -9.715 1.00 90.06 89 CYS A O 1
ATOM 677 N N . ALA A 1 90 ? -1.815 -1.263 -7.735 1.00 91.75 90 ALA A N 1
ATOM 678 C CA . ALA A 1 90 ? -1.920 0.117 -8.237 1.00 91.75 90 ALA A CA 1
ATOM 679 C C . ALA A 1 90 ? -1.145 0.393 -9.544 1.00 91.75 90 ALA A C 1
ATOM 681 O O . ALA A 1 90 ? -1.564 1.218 -10.354 1.00 91.75 90 ALA A O 1
ATOM 682 N N . VAL A 1 91 ? -0.033 -0.316 -9.767 1.00 92.50 91 VAL A N 1
ATOM 683 C CA . VAL A 1 91 ? 0.691 -0.350 -11.044 1.00 92.50 91 VAL A CA 1
ATOM 684 C C . VAL A 1 91 ? 0.699 -1.795 -11.575 1.00 92.50 91 VAL A C 1
ATOM 686 O O . VAL A 1 91 ? 1.619 -2.555 -11.265 1.00 92.50 91 VAL A O 1
ATOM 689 N N . PRO A 1 92 ? -0.311 -2.215 -12.364 1.00 91.56 92 PRO A N 1
ATOM 690 C CA . PRO A 1 92 ? -0.466 -3.612 -12.794 1.00 91.56 92 PRO A CA 1
ATOM 691 C C . PRO A 1 92 ? 0.518 -4.036 -13.888 1.00 91.56 92 PRO A C 1
ATOM 693 O O . PRO A 1 92 ? 0.799 -5.227 -14.048 1.00 91.56 92 PRO A O 1
ATOM 696 N N . PHE A 1 93 ? 1.057 -3.070 -14.634 1.00 90.94 93 PHE A N 1
ATOM 697 C CA . PHE A 1 93 ? 1.952 -3.305 -15.759 1.00 90.94 93 PHE A CA 1
ATOM 698 C C . PHE A 1 93 ? 3.217 -2.464 -15.635 1.00 90.94 93 PHE A C 1
ATOM 700 O O . PHE A 1 93 ? 3.145 -1.254 -15.449 1.00 90.94 93 PHE A O 1
ATOM 707 N N . ASN A 1 94 ? 4.375 -3.095 -15.832 1.00 86.50 94 ASN A N 1
ATOM 708 C CA . ASN A 1 94 ? 5.658 -2.404 -15.949 1.00 86.50 94 ASN A CA 1
ATOM 709 C C . ASN A 1 94 ? 6.313 -2.737 -17.288 1.00 86.50 94 ASN A C 1
ATOM 711 O O . ASN A 1 94 ? 6.520 -3.907 -17.608 1.00 86.50 94 ASN A O 1
ATOM 715 N N . SER A 1 95 ? 6.663 -1.717 -18.068 1.00 89.44 95 SER A N 1
ATOM 716 C CA . SER A 1 95 ? 7.319 -1.892 -19.365 1.00 89.44 95 SER A CA 1
ATOM 717 C C . SER A 1 95 ? 8.836 -1.742 -19.268 1.00 89.44 95 SER A C 1
ATOM 719 O O . SER A 1 95 ? 9.345 -0.778 -18.693 1.00 89.44 95 SER A O 1
ATOM 721 N N . HIS A 1 96 ? 9.559 -2.646 -19.917 1.00 90.81 96 HIS A N 1
ATOM 722 C CA . HIS A 1 96 ? 11.006 -2.608 -20.107 1.00 90.81 96 HIS A CA 1
ATOM 723 C C . HIS A 1 96 ? 11.350 -2.750 -21.590 1.00 90.81 96 HIS A C 1
ATOM 725 O O . HIS A 1 96 ? 10.518 -3.173 -22.386 1.00 90.81 96 HIS A O 1
ATOM 731 N N . ALA A 1 97 ? 12.591 -2.436 -21.960 1.00 92.62 97 ALA A N 1
ATOM 732 C CA . ALA A 1 97 ? 13.125 -2.714 -23.289 1.00 92.62 97 ALA A CA 1
ATOM 733 C C . ALA A 1 97 ? 14.360 -3.614 -23.181 1.00 92.62 97 ALA A C 1
ATOM 735 O O . ALA A 1 97 ? 15.230 -3.373 -22.337 1.00 92.62 97 ALA A O 1
ATOM 736 N N . CYS A 1 98 ? 14.449 -4.634 -24.036 1.00 92.81 98 CYS A N 1
ATOM 737 C CA . CYS A 1 98 ? 15.606 -5.525 -24.089 1.00 92.81 98 CYS A CA 1
ATOM 738 C C . CYS A 1 98 ? 16.860 -4.760 -24.526 1.00 92.81 98 CYS A C 1
ATOM 740 O O . CYS A 1 98 ? 16.888 -4.141 -25.590 1.00 92.81 98 CYS A O 1
ATOM 742 N N . SER A 1 99 ? 17.922 -4.804 -23.721 1.00 92.94 99 SER A N 1
ATOM 743 C CA . SER A 1 99 ? 19.193 -4.136 -24.040 1.00 92.94 99 SER A CA 1
ATOM 744 C C . SER A 1 99 ? 20.014 -4.868 -25.104 1.00 92.94 99 SER A C 1
ATOM 746 O O . SER A 1 99 ? 20.843 -4.251 -25.777 1.00 92.94 99 SER A O 1
ATOM 748 N N . GLU A 1 100 ? 19.770 -6.165 -25.267 1.00 94.88 100 GLU A N 1
ATOM 749 C CA . GLU A 1 100 ? 20.432 -7.072 -26.201 1.00 94.88 100 GLU A CA 1
ATOM 750 C C . GLU A 1 100 ? 19.473 -8.193 -26.618 1.00 94.88 100 GLU A C 1
ATOM 752 O O . GLU A 1 100 ? 18.410 -8.350 -26.012 1.00 94.88 100 GLU A O 1
ATOM 757 N N . ASP A 1 101 ? 19.843 -8.939 -27.659 1.00 96.44 101 ASP A N 1
ATOM 758 C CA . ASP A 1 101 ? 19.120 -10.148 -28.048 1.00 96.44 101 ASP A CA 1
ATOM 759 C C . ASP A 1 101 ? 19.205 -11.159 -26.900 1.00 96.44 101 ASP A C 1
ATOM 761 O O . ASP A 1 101 ? 20.288 -11.445 -26.388 1.00 96.44 101 ASP A O 1
ATOM 765 N N . THR A 1 102 ? 18.064 -11.691 -26.482 1.00 94.62 102 THR A N 1
ATOM 766 C CA . THR A 1 102 ? 17.974 -12.607 -25.345 1.00 94.62 102 THR A CA 1
ATOM 767 C C . THR A 1 102 ? 16.999 -13.746 -25.626 1.00 94.62 102 THR A C 1
ATOM 769 O O . THR A 1 102 ? 16.331 -13.777 -26.661 1.00 94.62 102 THR A O 1
ATOM 772 N N . GLU A 1 103 ? 16.932 -14.709 -24.716 1.00 94.88 103 GLU A N 1
ATOM 773 C CA . GLU A 1 103 ? 16.013 -15.837 -24.788 1.00 94.88 103 GLU A CA 1
ATOM 774 C C . GLU A 1 103 ? 15.352 -16.050 -23.426 1.00 94.88 103 GLU A C 1
ATOM 776 O O . GLU A 1 103 ? 16.030 -16.132 -22.403 1.00 94.88 103 GLU A O 1
ATOM 781 N N . VAL A 1 104 ? 14.022 -16.138 -23.409 1.00 90.62 104 VAL A N 1
ATOM 782 C CA . VAL A 1 104 ? 13.230 -16.388 -22.198 1.00 90.62 104 VAL A CA 1
ATOM 783 C C . VAL A 1 104 ? 12.283 -17.542 -22.482 1.00 90.62 104 VAL A C 1
ATOM 785 O O . VAL A 1 104 ? 11.501 -17.474 -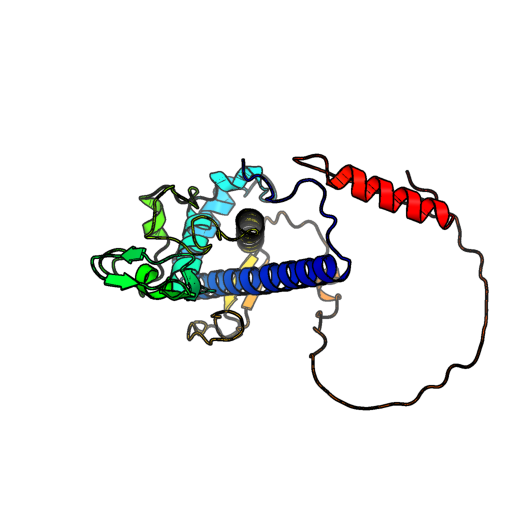23.423 1.00 90.62 104 VAL A O 1
ATOM 788 N N . LEU A 1 105 ? 12.355 -18.613 -21.685 1.00 91.25 105 LEU A N 1
ATOM 789 C CA . LEU A 1 105 ? 11.520 -19.816 -21.845 1.00 91.25 105 LEU A CA 1
ATOM 790 C C . LEU A 1 105 ? 11.550 -20.409 -23.274 1.00 91.25 105 LEU A C 1
ATOM 792 O O . LEU A 1 105 ? 10.540 -20.904 -23.766 1.00 91.25 105 LEU A O 1
ATOM 796 N N . GLY A 1 106 ? 12.697 -20.335 -23.960 1.00 93.81 106 GLY A N 1
ATOM 797 C CA . GLY A 1 106 ? 12.850 -20.802 -25.346 1.00 93.81 106 GLY A CA 1
ATOM 798 C C . GLY A 1 106 ? 12.422 -19.794 -26.422 1.00 93.81 106 GLY A C 1
ATOM 799 O O . GLY A 1 106 ? 12.611 -20.047 -27.613 1.00 93.81 106 GLY A O 1
ATOM 800 N N . TYR A 1 107 ? 11.865 -18.641 -26.037 1.00 93.25 107 TYR A N 1
ATOM 801 C CA . TYR A 1 107 ? 11.483 -17.574 -26.959 1.00 93.25 107 TYR A CA 1
ATOM 802 C C . TYR A 1 107 ? 12.628 -16.589 -27.153 1.00 93.25 107 TYR A C 1
ATOM 804 O O . TYR A 1 107 ? 13.081 -15.959 -26.199 1.00 93.25 107 TYR A O 1
ATOM 812 N N . LYS A 1 108 ? 13.060 -16.412 -28.404 1.00 96.75 108 LYS A N 1
ATOM 813 C CA . LYS A 1 108 ? 14.057 -15.403 -28.773 1.00 96.75 108 LYS A CA 1
ATOM 814 C C . LYS A 1 108 ? 13.420 -14.019 -28.795 1.00 96.75 108 LYS A C 1
ATOM 816 O O . LYS A 1 108 ? 12.479 -13.781 -29.551 1.00 96.75 108 LYS A O 1
ATOM 821 N N . ILE A 1 109 ? 13.964 -13.111 -27.998 1.00 95.69 109 ILE A N 1
ATOM 822 C CA . ILE A 1 109 ? 13.500 -11.736 -27.856 1.00 95.69 109 ILE A CA 1
ATOM 823 C C . ILE A 1 109 ? 14.599 -10.812 -28.393 1.00 95.69 109 ILE A C 1
ATOM 825 O O . ILE A 1 109 ? 15.697 -10.789 -27.834 1.00 95.69 109 ILE A O 1
ATOM 829 N N . PRO A 1 110 ? 14.348 -10.063 -29.478 1.00 97.19 110 PRO A N 1
ATOM 830 C CA . PRO A 1 110 ? 15.363 -9.202 -30.065 1.00 97.19 110 PRO A CA 1
ATOM 831 C C . PRO A 1 110 ? 15.633 -7.966 -29.199 1.00 97.19 110 PRO A C 1
ATOM 833 O O . PRO A 1 110 ? 14.761 -7.465 -28.481 1.00 97.19 110 PRO A O 1
ATOM 836 N N . LYS A 1 111 ? 16.836 -7.413 -29.331 1.00 97.31 111 LYS A N 1
ATOM 837 C CA . LYS A 1 111 ? 17.219 -6.122 -28.767 1.00 97.31 111 LYS A CA 1
ATOM 838 C C . LYS A 1 111 ? 16.204 -5.043 -29.147 1.00 97.31 111 LYS A C 1
ATOM 840 O O . LYS A 1 111 ? 15.813 -4.907 -30.303 1.00 97.31 111 LYS A O 1
ATOM 845 N N . GLY A 1 112 ? 15.825 -4.228 -28.168 1.00 94.50 112 GLY A N 1
ATOM 846 C CA . GLY A 1 112 ? 14.857 -3.145 -28.319 1.00 94.50 112 GLY A CA 1
ATOM 847 C C . GLY A 1 112 ? 13.396 -3.584 -28.224 1.00 94.50 112 GLY A C 1
ATOM 848 O O . GLY A 1 112 ? 12.529 -2.715 -28.174 1.00 94.50 112 GLY A O 1
ATOM 849 N N . ALA A 1 113 ? 13.102 -4.889 -28.154 1.00 95.31 113 ALA A N 1
ATOM 850 C CA . ALA A 1 113 ? 11.743 -5.360 -27.910 1.00 95.31 113 ALA A CA 1
ATOM 851 C C . ALA A 1 113 ? 11.214 -4.838 -26.566 1.00 95.31 113 ALA A C 1
ATOM 853 O O . ALA A 1 113 ? 11.911 -4.895 -25.547 1.00 95.31 113 ALA A O 1
ATOM 854 N N . VAL A 1 114 ? 9.972 -4.347 -26.572 1.00 94.12 114 VAL A N 1
ATOM 855 C CA . VAL A 1 114 ? 9.264 -3.936 -25.356 1.00 94.12 114 VAL A CA 1
ATOM 856 C C . VAL A 1 114 ? 8.727 -5.182 -24.657 1.00 94.12 114 VAL A C 1
ATOM 858 O O . VAL A 1 114 ? 7.953 -5.938 -25.236 1.00 94.12 114 VAL A O 1
ATOM 861 N N . CYS A 1 115 ? 9.127 -5.377 -23.406 1.00 90.06 115 CYS A N 1
ATOM 862 C CA . CYS A 1 115 ? 8.646 -6.439 -22.531 1.00 90.06 115 CYS A CA 1
ATOM 863 C C . CYS A 1 115 ? 7.742 -5.830 -21.463 1.00 90.06 115 CYS A C 1
ATOM 865 O O . CYS A 1 115 ? 8.172 -4.940 -20.729 1.00 90.06 115 CYS A O 1
ATOM 867 N N . ILE A 1 116 ? 6.501 -6.304 -21.370 1.00 91.38 116 ILE A N 1
ATOM 868 C CA . ILE A 1 116 ? 5.539 -5.849 -20.365 1.00 91.38 116 ILE A CA 1
ATOM 869 C C . ILE A 1 116 ? 5.418 -6.929 -19.295 1.00 91.38 116 ILE A C 1
ATOM 871 O O . ILE A 1 116 ? 4.977 -8.042 -19.573 1.00 91.38 116 ILE A O 1
ATOM 875 N N . ASN A 1 117 ? 5.793 -6.584 -18.069 1.00 88.81 117 ASN A N 1
ATOM 876 C CA . ASN A 1 117 ? 5.575 -7.416 -16.898 1.00 88.81 117 ASN A CA 1
ATOM 877 C C . ASN A 1 117 ? 4.135 -7.223 -16.428 1.00 88.81 117 ASN A C 1
ATOM 879 O O . ASN A 1 117 ? 3.768 -6.119 -16.024 1.00 88.81 117 ASN A O 1
ATOM 883 N N . ASN A 1 118 ? 3.337 -8.287 -16.483 1.00 92.81 118 ASN A N 1
ATOM 884 C CA . ASN A 1 118 ? 1.964 -8.299 -15.992 1.00 92.81 118 ASN A CA 1
ATOM 885 C C . ASN A 1 118 ? 1.950 -8.738 -14.521 1.00 92.81 118 ASN A C 1
ATOM 887 O O . ASN A 1 118 ? 1.870 -9.929 -14.227 1.00 92.81 118 ASN A O 1
ATOM 891 N N . ILE A 1 119 ? 2.082 -7.773 -13.609 1.00 92.81 119 ILE A N 1
ATOM 892 C CA . ILE A 1 119 ? 2.088 -8.025 -12.161 1.00 92.81 119 ILE A CA 1
ATOM 893 C C . ILE A 1 119 ? 0.716 -8.527 -11.716 1.00 92.81 119 ILE A C 1
ATOM 895 O O . ILE A 1 119 ? 0.635 -9.484 -10.950 1.00 92.81 119 ILE A O 1
ATOM 899 N N . TYR A 1 120 ? -0.345 -7.925 -12.253 1.00 93.06 120 TYR A N 1
ATOM 900 C CA . TYR A 1 120 ? -1.722 -8.282 -11.932 1.00 93.06 120 TYR A CA 1
ATOM 901 C C . TYR A 1 120 ? -2.005 -9.770 -12.172 1.00 93.06 120 TYR A C 1
ATOM 903 O O . TYR A 1 120 ? -2.542 -10.442 -11.298 1.00 93.06 120 TYR A O 1
ATOM 911 N N . ALA A 1 121 ? -1.572 -10.317 -13.314 1.00 93.62 121 ALA A N 1
ATOM 912 C CA . ALA A 1 121 ? -1.758 -11.737 -13.614 1.00 93.62 121 ALA A CA 1
ATOM 913 C C . ALA A 1 121 ? -1.086 -12.658 -12.587 1.00 93.62 121 ALA A C 1
ATOM 915 O O . ALA A 1 121 ? -1.672 -13.668 -12.223 1.00 93.62 121 ALA A O 1
ATOM 916 N N . VAL A 1 122 ? 0.103 -12.301 -12.091 1.00 93.31 122 VAL A N 1
ATOM 917 C CA . VAL A 1 122 ? 0.791 -13.068 -11.038 1.00 93.31 122 VAL A CA 1
ATOM 918 C C . VAL A 1 122 ? 0.043 -12.951 -9.710 1.00 93.31 122 VAL A C 1
ATOM 920 O O . VAL A 1 122 ? -0.141 -13.935 -9.001 1.00 93.31 122 VAL A O 1
ATOM 923 N N . HIS A 1 123 ? -0.414 -11.746 -9.367 1.00 94.06 123 HIS A N 1
ATOM 924 C CA . HIS A 1 123 ? -1.142 -11.479 -8.125 1.00 94.06 123 HIS A CA 1
ATOM 925 C C . HIS A 1 123 ? -2.518 -12.146 -8.078 1.00 94.06 123 HIS A C 1
ATOM 927 O O . HIS A 1 123 ? -3.007 -12.413 -6.982 1.00 94.06 123 HIS A O 1
ATOM 933 N N . TYR A 1 124 ? -3.117 -12.436 -9.235 1.00 94.69 124 TYR A N 1
ATOM 934 C CA . TYR A 1 124 ? -4.401 -13.128 -9.373 1.00 94.69 124 TYR A CA 1
ATOM 935 C C . TYR A 1 124 ? -4.281 -14.591 -9.807 1.00 94.69 124 TYR A C 1
ATOM 937 O O . TYR A 1 124 ? -5.303 -15.241 -10.025 1.00 94.69 124 TYR A O 1
ATOM 945 N N . ASP A 1 125 ? -3.066 -15.127 -9.918 1.00 95.50 125 ASP A N 1
ATOM 946 C CA . ASP A 1 125 ? -2.863 -16.526 -10.274 1.00 95.50 125 ASP A CA 1
ATOM 947 C C . ASP A 1 125 ? -3.369 -17.437 -9.136 1.00 95.50 125 ASP A C 1
ATOM 949 O O . ASP A 1 125 ? -2.810 -17.391 -8.035 1.00 95.50 125 ASP A O 1
ATOM 953 N N . PRO A 1 126 ? -4.405 -18.271 -9.356 1.00 95.56 126 PRO A N 1
ATOM 954 C CA . PRO A 1 126 ? -4.946 -19.147 -8.322 1.00 95.56 126 PRO A CA 1
ATOM 955 C C . PRO A 1 126 ? -3.986 -20.269 -7.896 1.00 95.56 126 PRO A C 1
ATOM 957 O O . PRO A 1 126 ? -4.200 -20.858 -6.835 1.00 95.56 126 PRO A O 1
ATOM 960 N N . GLU A 1 127 ? -2.948 -20.577 -8.685 1.00 94.31 127 GLU A N 1
ATOM 961 C CA . GLU A 1 127 ? -1.903 -21.531 -8.291 1.00 94.31 127 GLU A CA 1
ATOM 962 C C . GLU A 1 127 ? -0.972 -20.940 -7.222 1.00 94.31 127 GLU A C 1
ATOM 964 O O . GLU A 1 127 ? -0.477 -21.668 -6.360 1.00 94.31 127 GLU A O 1
ATOM 969 N N . ILE A 1 128 ? -0.778 -19.618 -7.246 1.00 91.56 128 ILE A N 1
ATOM 970 C CA . ILE A 1 128 ? 0.047 -18.875 -6.284 1.00 91.56 128 ILE A CA 1
ATOM 971 C C . ILE A 1 128 ? -0.806 -18.392 -5.103 1.00 91.56 128 ILE A C 1
ATOM 973 O O . ILE A 1 128 ? -0.426 -18.536 -3.938 1.00 91.56 128 ILE A O 1
ATOM 977 N N . TYR A 1 129 ? -1.981 -17.835 -5.399 1.00 94.06 129 TYR A N 1
ATOM 978 C CA . TYR A 1 129 ? -2.910 -17.250 -4.440 1.00 94.06 129 TYR A CA 1
ATOM 979 C C . TYR A 1 129 ? -4.270 -17.950 -4.513 1.00 94.06 129 TYR A C 1
ATOM 981 O O . TYR A 1 129 ? -5.141 -17.521 -5.271 1.00 94.06 129 TYR A O 1
ATOM 989 N N . PRO A 1 130 ? -4.510 -18.988 -3.690 1.00 94.19 130 PRO A N 1
ATOM 990 C CA . PRO A 1 130 ? -5.826 -19.601 -3.583 1.00 94.19 130 PRO A CA 1
ATOM 991 C C . PRO A 1 130 ? -6.896 -18.562 -3.229 1.00 94.19 130 PRO A C 1
ATOM 993 O O . PRO A 1 130 ? -6.681 -17.716 -2.352 1.00 94.19 130 PRO A O 1
ATOM 996 N N . GLU A 1 131 ? -8.039 -18.644 -3.917 1.00 96.31 131 GLU A N 1
ATOM 997 C CA . GLU A 1 131 ? -9.128 -17.657 -3.849 1.00 96.31 131 GLU A CA 1
ATOM 998 C C . GLU A 1 131 ? -8.620 -16.210 -4.061 1.00 96.31 131 GLU A C 1
ATOM 1000 O O . GLU A 1 131 ? -8.737 -15.372 -3.162 1.00 96.31 131 GLU A O 1
ATOM 1005 N N . PRO A 1 132 ? -8.051 -15.884 -5.240 1.00 95.75 132 PRO A N 1
ATOM 1006 C CA . PRO A 1 132 ? -7.342 -14.617 -5.464 1.00 95.75 132 PRO A CA 1
ATOM 1007 C C . PRO A 1 132 ? -8.255 -13.380 -5.407 1.00 95.75 132 PRO A C 1
ATOM 1009 O O . PRO A 1 132 ? -7.788 -12.272 -5.156 1.00 95.75 132 PRO A O 1
ATOM 1012 N N . GLU A 1 133 ? -9.561 -13.565 -5.587 1.00 94.94 133 GLU A N 1
ATOM 1013 C CA . GLU A 1 133 ? -10.598 -12.525 -5.495 1.00 94.94 133 GLU A CA 1
ATOM 1014 C C . GLU A 1 133 ? -10.973 -12.175 -4.041 1.00 94.94 133 GLU A C 1
ATOM 1016 O O . GLU A 1 133 ? -11.677 -11.199 -3.780 1.00 94.94 133 GLU A O 1
ATOM 1021 N N . LYS A 1 134 ? -10.544 -12.984 -3.065 1.00 96.44 134 LYS A N 1
ATOM 1022 C CA . LYS A 1 134 ? -10.918 -12.822 -1.660 1.00 96.44 134 LYS A CA 1
ATOM 1023 C C . LYS A 1 134 ? -9.856 -12.024 -0.913 1.00 96.44 134 LYS A C 1
ATOM 1025 O O . LYS A 1 134 ? -8.688 -12.410 -0.879 1.00 96.44 134 LYS A O 1
ATOM 1030 N N . TYR A 1 135 ? -10.291 -10.960 -0.237 1.00 97.62 135 TYR A N 1
ATOM 1031 C CA . TYR A 1 135 ? -9.440 -10.205 0.680 1.00 97.62 135 TYR A CA 1
ATOM 1032 C C . TYR A 1 135 ? -9.147 -11.032 1.936 1.00 97.62 135 TYR A C 1
ATOM 1034 O O . TYR A 1 135 ? -9.972 -11.129 2.849 1.00 97.62 135 TYR A O 1
ATOM 1042 N N . GLU A 1 136 ? -7.968 -11.649 1.978 1.00 97.06 136 GLU A N 1
ATOM 1043 C CA . GLU A 1 136 ? -7.559 -12.535 3.068 1.00 97.06 136 GLU A CA 1
ATOM 1044 C C . GLU A 1 136 ? -6.157 -12.182 3.588 1.00 97.06 136 GLU A C 1
ATOM 1046 O O . GLU A 1 136 ? -5.175 -12.829 3.224 1.00 97.06 136 GLU A O 1
ATOM 1051 N N . PRO A 1 137 ? -6.040 -11.178 4.484 1.00 97.56 137 PRO A N 1
ATOM 1052 C CA . PRO A 1 137 ? -4.774 -10.826 5.133 1.00 97.56 137 PRO A CA 1
ATOM 1053 C C . PRO A 1 137 ? -4.077 -12.022 5.793 1.00 97.56 137 PRO A C 1
ATOM 1055 O O . PRO A 1 137 ? -2.852 -12.107 5.821 1.00 97.56 137 PRO A O 1
ATOM 1058 N N . GLU A 1 138 ? -4.847 -12.990 6.292 1.00 96.69 138 GLU A N 1
ATOM 1059 C CA . GLU A 1 138 ? -4.339 -14.197 6.938 1.00 96.69 138 GLU A CA 1
ATOM 1060 C C . GLU A 1 138 ? -3.372 -15.007 6.061 1.00 96.69 138 GLU A C 1
ATOM 1062 O O . GLU A 1 138 ? -2.506 -15.690 6.613 1.00 96.69 138 GLU A O 1
ATOM 1067 N N . ARG A 1 139 ? -3.424 -14.885 4.725 1.00 94.19 139 ARG A N 1
ATOM 1068 C CA . ARG A 1 139 ? -2.465 -15.557 3.831 1.00 94.19 139 ARG A CA 1
ATOM 1069 C C . ARG A 1 139 ? -1.019 -15.124 4.075 1.00 94.19 139 ARG A C 1
ATOM 1071 O O . ARG A 1 139 ? -0.091 -15.899 3.869 1.00 94.19 139 ARG A O 1
ATOM 1078 N N . TRP A 1 140 ? -0.824 -13.899 4.558 1.00 93.81 140 TRP A N 1
ATOM 1079 C CA . TRP A 1 140 ? 0.491 -13.349 4.874 1.00 93.81 140 TRP A CA 1
ATOM 1080 C C . TRP A 1 140 ? 0.976 -13.738 6.271 1.00 93.81 140 TRP A C 1
ATOM 1082 O O . TRP A 1 140 ? 2.154 -13.556 6.559 1.00 93.81 140 TRP A O 1
ATOM 1092 N N . MET A 1 141 ? 0.099 -14.291 7.117 1.00 92.81 141 MET A N 1
ATOM 1093 C CA . MET A 1 141 ? 0.409 -14.660 8.504 1.00 92.81 141 MET A CA 1
ATOM 1094 C C . MET A 1 141 ? 1.100 -16.021 8.631 1.00 92.81 141 MET A C 1
ATOM 1096 O O . MET A 1 141 ? 1.724 -16.294 9.654 1.00 92.81 141 MET A O 1
ATOM 1100 N N . SER A 1 142 ? 0.980 -16.883 7.616 1.00 82.69 142 SER A N 1
ATOM 1101 C CA . SER A 1 142 ? 1.753 -18.130 7.510 1.00 82.69 142 SER A CA 1
ATOM 1102 C C . SER A 1 142 ? 3.190 -17.880 7.032 1.00 82.69 142 SER A C 1
ATOM 1104 O O . SER A 1 142 ? 4.089 -18.672 7.315 1.00 82.69 142 SER A O 1
ATOM 1106 N N . LYS A 1 143 ? 3.405 -16.758 6.334 1.00 80.69 143 LYS A N 1
ATOM 1107 C CA . LYS A 1 143 ? 4.710 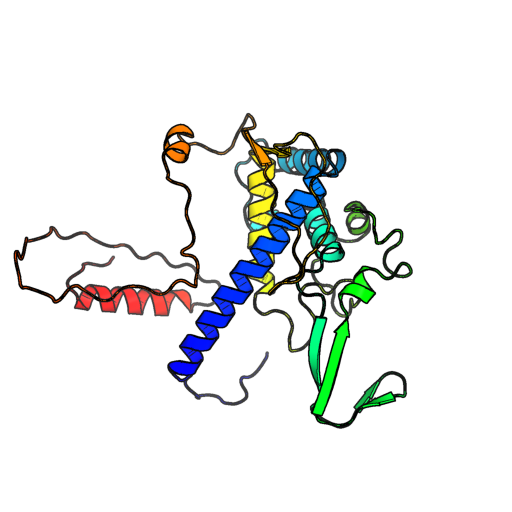-16.176 5.999 1.00 80.69 143 LYS A CA 1
ATOM 1108 C C . LYS A 1 143 ? 5.103 -15.139 7.076 1.00 80.69 143 LYS A C 1
ATOM 1110 O O . LYS A 1 143 ? 4.394 -14.946 8.058 1.00 80.69 143 LYS A O 1
ATOM 1115 N N . ASP A 1 144 ? 6.249 -14.475 6.915 1.00 85.44 144 ASP A N 1
ATOM 1116 C CA . ASP A 1 144 ? 6.584 -13.288 7.716 1.00 85.44 144 ASP A CA 1
ATOM 1117 C C . ASP A 1 144 ? 5.937 -12.042 7.070 1.00 85.44 144 ASP A C 1
ATOM 1119 O O . ASP A 1 144 ? 6.414 -11.588 6.022 1.00 85.44 144 ASP A O 1
ATOM 1123 N N . PRO A 1 145 ? 4.853 -11.474 7.637 1.00 84.56 145 PRO A N 1
ATOM 1124 C CA . PRO A 1 145 ? 4.167 -10.328 7.041 1.00 84.56 145 PRO A CA 1
ATOM 1125 C C . PRO A 1 145 ? 5.009 -9.049 7.092 1.00 84.56 145 PRO A C 1
ATOM 1127 O O . PRO A 1 145 ? 4.803 -8.159 6.271 1.00 84.56 145 PRO A O 1
ATOM 1130 N N . CYS A 1 146 ? 5.989 -8.967 7.995 1.00 86.38 146 CYS A N 1
ATOM 1131 C CA . CYS A 1 146 ? 6.915 -7.840 8.094 1.00 86.38 146 CYS A CA 1
ATOM 1132 C C . CYS A 1 146 ? 8.059 -7.943 7.075 1.00 86.38 146 CYS A C 1
ATOM 1134 O O . CYS A 1 146 ? 8.784 -6.973 6.842 1.00 86.38 146 CYS A O 1
ATOM 1136 N N . ARG A 1 147 ? 8.204 -9.101 6.421 1.00 85.62 147 ARG A N 1
ATOM 1137 C CA . ARG A 1 147 ? 9.110 -9.286 5.292 1.00 85.62 147 ARG A CA 1
ATOM 1138 C C . ARG A 1 147 ? 8.406 -8.880 4.001 1.00 85.62 147 ARG A C 1
ATOM 1140 O O . ARG A 1 147 ? 7.664 -9.641 3.381 1.00 85.62 147 ARG A O 1
ATOM 1147 N N . TRP A 1 148 ? 8.629 -7.631 3.619 1.00 83.94 148 TRP A N 1
ATOM 1148 C CA . TRP A 1 148 ? 8.010 -6.998 2.455 1.00 83.94 148 TRP A CA 1
ATOM 1149 C C . TRP A 1 148 ? 8.634 -7.407 1.123 1.00 83.94 148 TRP A C 1
ATOM 1151 O O . TRP A 1 148 ? 7.914 -7.588 0.148 1.00 83.94 148 TRP A O 1
ATOM 1161 N N . MET A 1 149 ? 9.952 -7.610 1.102 1.00 73.94 149 MET A N 1
ATOM 1162 C CA . MET A 1 149 ? 10.663 -8.168 -0.043 1.00 73.94 149 MET A CA 1
ATOM 1163 C C . MET A 1 149 ? 11.480 -9.376 0.390 1.00 73.94 149 MET A C 1
ATOM 1165 O O . MET A 1 149 ? 12.240 -9.341 1.364 1.00 73.94 149 MET A O 1
ATOM 1169 N N . VAL A 1 150 ? 11.329 -10.451 -0.367 1.00 70.19 150 VAL A N 1
ATOM 1170 C CA . VAL A 1 150 ? 12.123 -11.667 -0.258 1.00 70.19 150 VAL A CA 1
ATOM 1171 C C . VAL A 1 150 ? 12.959 -11.736 -1.531 1.00 70.19 150 VAL A C 1
ATOM 1173 O O . VAL A 1 150 ? 12.449 -11.568 -2.635 1.00 70.19 150 VAL A O 1
ATOM 1176 N N . GLU A 1 151 ? 14.269 -11.918 -1.385 1.00 63.03 151 GLU A N 1
ATOM 1177 C CA . GLU A 1 151 ? 15.152 -12.075 -2.538 1.00 63.03 151 GLU A CA 1
ATOM 1178 C C . GLU A 1 151 ? 14.694 -13.281 -3.372 1.00 63.03 151 GLU A C 1
ATOM 1180 O O . GLU A 1 151 ? 14.516 -14.369 -2.827 1.00 63.03 151 GLU A O 1
ATOM 1185 N N . ASN A 1 152 ? 14.503 -13.075 -4.679 1.00 63.34 152 ASN A N 1
ATOM 1186 C CA . ASN A 1 152 ? 13.975 -14.070 -5.623 1.00 63.34 152 ASN A CA 1
ATOM 1187 C C . ASN A 1 152 ? 12.531 -14.537 -5.358 1.00 63.34 152 ASN A C 1
ATOM 1189 O O . ASN A 1 152 ? 12.139 -15.593 -5.849 1.00 63.34 152 ASN A O 1
ATOM 1193 N N . ASP A 1 153 ? 11.734 -13.767 -4.616 1.00 75.56 153 ASP A N 1
ATOM 1194 C CA . ASP A 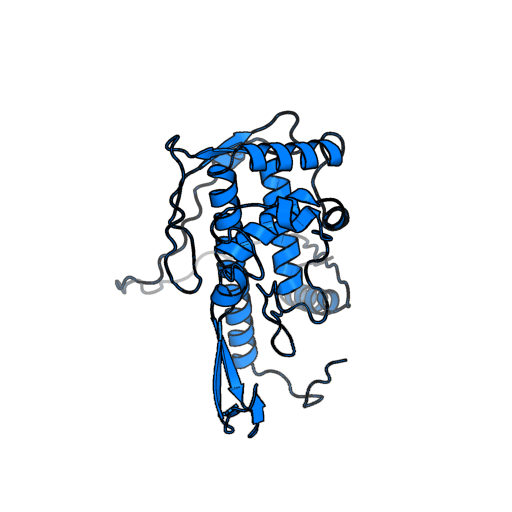1 153 ? 10.284 -13.955 -4.579 1.00 75.56 153 ASP A CA 1
ATOM 1195 C C . ASP A 1 153 ? 9.643 -13.154 -5.712 1.00 75.56 153 ASP A C 1
ATOM 1197 O O . ASP A 1 153 ? 9.685 -11.921 -5.745 1.00 75.56 153 ASP A O 1
ATOM 1201 N N . PHE A 1 154 ? 9.102 -13.892 -6.674 1.00 82.62 154 PHE A N 1
ATOM 1202 C CA . PHE A 1 154 ? 8.421 -13.354 -7.844 1.00 82.62 154 PHE A CA 1
ATOM 1203 C C . PHE A 1 154 ? 6.895 -13.421 -7.692 1.00 82.62 154 PHE A C 1
ATOM 1205 O O . PHE A 1 154 ? 6.189 -12.964 -8.584 1.00 82.62 154 PHE A O 1
ATOM 1212 N N . GLU A 1 155 ? 6.382 -13.961 -6.579 1.00 87.56 155 GLU A N 1
ATOM 1213 C CA . GLU A 1 155 ? 4.948 -14.108 -6.305 1.00 87.56 155 GLU A CA 1
ATOM 1214 C C . GLU A 1 155 ? 4.336 -12.773 -5.863 1.00 87.56 155 GLU A C 1
ATOM 1216 O O . GLU A 1 155 ? 3.192 -12.464 -6.198 1.00 87.56 155 GLU A O 1
ATOM 1221 N N . PHE A 1 156 ? 5.090 -11.956 -5.115 1.00 90.31 156 PHE A N 1
ATOM 1222 C CA . PHE A 1 156 ? 4.630 -10.665 -4.594 1.00 90.31 156 PHE A CA 1
ATOM 1223 C C . PHE A 1 156 ? 5.585 -9.517 -4.942 1.00 90.31 156 PHE A C 1
ATOM 1225 O O . PHE A 1 156 ? 6.553 -9.241 -4.236 1.00 90.31 156 PHE A O 1
ATOM 1232 N N . MET A 1 157 ? 5.278 -8.804 -6.029 1.00 90.44 157 MET A N 1
ATOM 1233 C CA . MET A 1 157 ? 6.111 -7.712 -6.555 1.00 90.44 157 MET A CA 1
ATOM 1234 C C . MET A 1 157 ? 5.380 -6.370 -6.795 1.00 90.44 157 MET A C 1
ATOM 1236 O O . MET A 1 157 ? 5.476 -5.811 -7.889 1.00 90.44 157 MET A O 1
ATOM 1240 N N . PRO A 1 158 ? 4.685 -5.789 -5.795 1.00 90.38 158 PRO A N 1
ATOM 1241 C CA . PRO A 1 158 ? 3.953 -4.526 -5.977 1.00 90.38 158 PRO A CA 1
ATOM 1242 C C . PRO A 1 158 ? 4.859 -3.313 -6.264 1.00 90.38 158 PRO A C 1
ATOM 1244 O O . PRO A 1 158 ? 4.402 -2.303 -6.785 1.00 90.38 158 PRO A O 1
ATOM 1247 N N . PHE A 1 159 ? 6.155 -3.408 -5.952 1.00 91.19 159 PHE A N 1
ATOM 1248 C CA . PHE A 1 159 ? 7.156 -2.367 -6.217 1.00 91.19 159 PHE A CA 1
ATOM 1249 C C . PHE A 1 159 ? 8.075 -2.701 -7.404 1.00 91.19 159 PHE A C 1
ATOM 1251 O O . PHE A 1 159 ? 9.090 -2.029 -7.620 1.00 91.19 159 PHE A O 1
ATOM 1258 N N . GLY A 1 160 ? 7.743 -3.752 -8.160 1.00 87.56 160 GLY A N 1
ATOM 1259 C CA . GLY A 1 160 ? 8.645 -4.362 -9.130 1.00 87.56 160 GLY A CA 1
ATOM 1260 C C . GLY A 1 160 ? 9.842 -5.044 -8.463 1.00 87.56 160 GLY A C 1
ATOM 1261 O O . GLY A 1 160 ? 9.880 -5.234 -7.250 1.00 87.56 160 GLY A O 1
ATOM 1262 N N . ILE A 1 161 ? 10.830 -5.425 -9.273 1.00 85.44 161 ILE A N 1
ATOM 1263 C CA . ILE A 1 161 ? 12.033 -6.149 -8.839 1.00 85.44 161 ILE A CA 1
ATOM 1264 C C . ILE A 1 161 ? 13.253 -5.772 -9.694 1.00 85.44 161 ILE A C 1
ATOM 1266 O O . ILE A 1 161 ? 13.147 -5.135 -10.747 1.00 85.44 161 ILE A O 1
ATOM 1270 N N . GLY A 1 162 ? 14.441 -6.198 -9.258 1.00 85.31 162 GLY A N 1
ATOM 1271 C CA . GLY A 1 162 ? 15.681 -6.068 -10.024 1.00 85.31 162 GLY A CA 1
ATOM 1272 C C . GLY A 1 162 ? 16.192 -4.628 -10.138 1.00 85.31 162 GLY A C 1
ATOM 1273 O O . GLY A 1 162 ? 15.999 -3.798 -9.254 1.00 85.31 162 GLY A O 1
ATOM 1274 N N . ARG A 1 163 ? 16.878 -4.308 -11.246 1.00 84.00 163 ARG A N 1
ATOM 1275 C CA . ARG A 1 163 ? 17.559 -3.005 -11.443 1.00 84.00 163 ARG A CA 1
ATOM 1276 C C . ARG A 1 163 ? 16.624 -1.791 -11.469 1.00 84.00 163 ARG A C 1
ATOM 1278 O O . ARG A 1 163 ? 17.104 -0.665 -11.372 1.00 84.00 163 ARG A O 1
ATOM 1285 N N . ARG A 1 164 ? 15.325 -2.009 -11.677 1.00 88.50 164 ARG A N 1
ATOM 1286 C CA . ARG A 1 164 ? 14.292 -0.967 -11.767 1.00 88.50 164 ARG A CA 1
ATOM 1287 C C . ARG A 1 164 ? 13.253 -1.098 -10.651 1.00 88.50 164 ARG A C 1
ATOM 1289 O O . ARG A 1 164 ? 12.142 -0.613 -10.816 1.00 88.50 164 ARG A O 1
ATOM 1296 N N . LEU A 1 165 ? 13.630 -1.733 -9.537 1.00 88.50 165 LEU A N 1
ATOM 1297 C CA . LEU A 1 165 ? 12.863 -1.694 -8.294 1.00 88.50 165 LEU A CA 1
ATOM 1298 C C . LEU A 1 165 ? 12.501 -0.241 -7.947 1.00 88.50 165 LEU A C 1
ATOM 1300 O O . LEU A 1 165 ? 13.333 0.658 -8.107 1.00 88.50 165 LEU A O 1
ATOM 1304 N N . CYS A 1 166 ? 11.276 -0.029 -7.466 1.00 91.81 166 CYS A N 1
ATOM 1305 C CA . CYS A 1 166 ? 10.793 1.283 -7.053 1.00 91.81 166 CYS A CA 1
ATOM 1306 C C . CYS A 1 166 ? 11.778 1.972 -6.095 1.00 91.81 166 CYS A C 1
ATOM 1308 O O . CYS A 1 166 ? 12.084 1.467 -5.015 1.00 91.81 166 CYS A O 1
ATOM 1310 N N . ILE A 1 167 ? 12.241 3.166 -6.472 1.00 92.50 167 ILE A N 1
ATOM 1311 C CA . ILE A 1 167 ? 13.149 3.970 -5.643 1.00 92.50 167 ILE A CA 1
ATOM 1312 C C . ILE A 1 167 ? 12.469 4.472 -4.360 1.00 92.50 167 ILE A C 1
ATOM 1314 O O . ILE A 1 167 ? 13.132 4.667 -3.344 1.00 92.50 167 ILE A O 1
ATOM 1318 N N . GLY A 1 168 ? 11.144 4.647 -4.399 1.00 92.38 168 GLY A N 1
ATOM 1319 C CA . GLY A 1 168 ? 10.321 5.093 -3.275 1.00 92.38 168 GLY A CA 1
ATOM 1320 C C . GLY A 1 168 ? 9.885 3.977 -2.326 1.00 92.38 168 GLY A C 1
ATOM 1321 O O . GLY A 1 168 ? 9.165 4.268 -1.380 1.00 92.38 168 GLY A O 1
ATOM 1322 N N . TYR A 1 169 ? 10.311 2.729 -2.554 1.00 92.31 169 TYR A N 1
ATOM 1323 C CA . TYR A 1 169 ? 9.868 1.540 -1.816 1.00 92.31 169 TYR A CA 1
ATOM 1324 C C . TYR A 1 169 ? 9.829 1.732 -0.291 1.00 92.31 169 TYR A C 1
ATOM 1326 O O . TYR A 1 169 ? 8.776 1.570 0.319 1.00 92.31 169 TYR A O 1
ATOM 1334 N N . ASN A 1 170 ? 10.953 2.127 0.319 1.00 92.00 170 ASN A N 1
ATOM 1335 C CA . ASN A 1 170 ? 11.017 2.292 1.772 1.00 92.00 170 ASN A CA 1
ATOM 1336 C C . ASN A 1 170 ? 10.066 3.402 2.236 1.00 92.00 170 ASN A C 1
ATOM 1338 O O . ASN A 1 170 ? 9.230 3.160 3.093 1.00 92.00 170 ASN A O 1
ATOM 1342 N N . LEU A 1 171 ? 10.128 4.584 1.614 1.00 93.69 171 LEU A N 1
ATOM 1343 C CA . LEU A 1 171 ? 9.293 5.728 1.992 1.00 93.69 171 LEU A CA 1
ATOM 1344 C C . LEU A 1 171 ? 7.792 5.424 1.869 1.00 93.69 171 LEU A C 1
ATOM 1346 O O . LEU A 1 171 ? 7.009 5.821 2.728 1.00 93.69 171 LEU A O 1
ATOM 1350 N N . ALA A 1 172 ? 7.389 4.714 0.813 1.00 94.50 172 ALA A N 1
ATOM 1351 C CA . ALA A 1 172 ? 6.007 4.297 0.620 1.00 94.50 172 ALA A CA 1
ATOM 1352 C C . ALA A 1 172 ? 5.549 3.364 1.748 1.00 94.50 172 ALA A C 1
ATOM 1354 O O . ALA A 1 172 ? 4.487 3.590 2.320 1.00 94.50 172 ALA A O 1
ATOM 1355 N N . LEU A 1 173 ? 6.358 2.362 2.112 1.00 94.12 173 LEU A N 1
ATOM 1356 C CA . LE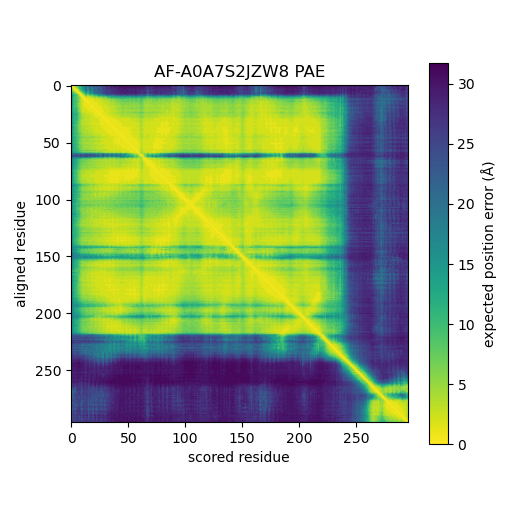U A 1 173 ? 6.031 1.458 3.215 1.00 94.12 173 LEU A CA 1
ATOM 1357 C C . LEU A 1 173 ? 5.935 2.185 4.553 1.00 94.12 173 LEU A C 1
ATOM 1359 O O . LEU A 1 173 ? 4.942 2.006 5.250 1.00 94.12 173 LEU A O 1
ATOM 1363 N N . GLU A 1 174 ? 6.905 3.042 4.883 1.00 94.00 174 GLU A N 1
ATOM 1364 C CA . GLU A 1 174 ? 6.872 3.794 6.140 1.00 94.00 174 GLU A CA 1
ATOM 1365 C C . GLU A 1 174 ? 5.603 4.655 6.235 1.00 94.00 174 GLU A C 1
ATOM 1367 O O . GLU A 1 174 ? 4.920 4.644 7.260 1.00 94.00 174 GLU A O 1
ATOM 1372 N N . ASN A 1 175 ? 5.238 5.340 5.146 1.00 94.06 175 ASN A N 1
ATOM 1373 C CA . ASN A 1 175 ? 4.007 6.123 5.078 1.00 94.06 175 ASN A CA 1
ATOM 1374 C C . ASN A 1 175 ? 2.763 5.245 5.239 1.00 94.06 175 ASN A C 1
ATOM 1376 O O . ASN A 1 175 ? 1.913 5.553 6.069 1.00 94.06 175 ASN A O 1
ATOM 1380 N N . LEU A 1 176 ? 2.648 4.150 4.483 1.00 96.50 176 LEU A N 1
ATOM 1381 C CA . LEU A 1 176 ? 1.490 3.254 4.550 1.00 96.50 176 LEU A CA 1
ATOM 1382 C C . LEU A 1 176 ? 1.311 2.674 5.954 1.00 96.50 176 LEU A C 1
ATOM 1384 O O . LEU A 1 176 ? 0.208 2.701 6.499 1.00 96.50 176 LEU A O 1
ATOM 1388 N N . GLN A 1 177 ? 2.397 2.197 6.560 1.00 96.12 177 GLN A N 1
ATOM 1389 C CA . GLN A 1 177 ? 2.382 1.626 7.901 1.00 96.12 177 GLN A CA 1
ATOM 1390 C C . GLN A 1 177 ? 1.988 2.677 8.943 1.00 96.12 177 GLN A C 1
ATOM 1392 O O . GLN A 1 177 ? 1.109 2.410 9.761 1.00 96.12 177 GLN A O 1
ATOM 1397 N N . LEU A 1 178 ? 2.558 3.888 8.886 1.00 94.50 178 LEU A N 1
ATOM 1398 C CA . LEU A 1 178 ? 2.199 4.971 9.810 1.00 94.50 178 LEU A CA 1
ATOM 1399 C C . LEU A 1 178 ? 0.761 5.427 9.633 1.00 94.50 178 LEU A C 1
ATOM 1401 O O . LEU A 1 178 ? 0.057 5.552 10.633 1.00 94.50 178 LEU A O 1
ATOM 1405 N N . PHE A 1 179 ? 0.319 5.686 8.402 1.00 94.62 179 PHE A N 1
ATOM 1406 C CA . PHE A 1 179 ? -1.026 6.190 8.144 1.00 94.62 179 PHE A CA 1
ATOM 1407 C C . PHE A 1 179 ? -2.076 5.177 8.571 1.00 94.62 179 PHE A C 1
ATOM 1409 O O . PHE A 1 179 ? -2.966 5.520 9.348 1.00 94.62 179 PHE A O 1
ATOM 1416 N N . VAL A 1 180 ? -1.956 3.925 8.129 1.00 96.56 180 VAL A N 1
ATOM 1417 C CA . VAL A 1 180 ? -2.933 2.887 8.465 1.00 96.56 180 VAL A CA 1
ATOM 1418 C C . VAL A 1 180 ? -2.931 2.627 9.972 1.00 96.56 180 VAL A C 1
ATOM 1420 O O . VAL A 1 180 ? -3.991 2.700 10.592 1.00 96.56 180 VAL A O 1
ATOM 1423 N N . ALA A 1 181 ? -1.767 2.416 10.596 1.00 94.81 181 ALA A N 1
ATOM 1424 C CA . ALA A 1 181 ? -1.706 2.153 12.033 1.00 94.81 181 ALA A CA 1
ATOM 1425 C C . ALA A 1 181 ? -2.232 3.339 12.858 1.00 94.81 181 ALA A C 1
ATOM 1427 O O . ALA A 1 181 ? -3.070 3.162 13.737 1.00 94.81 181 ALA A O 1
ATOM 1428 N N . SER A 1 182 ? -1.807 4.567 12.551 1.00 92.31 182 SER A N 1
ATOM 1429 C CA . SER A 1 182 ? -2.213 5.760 13.307 1.00 92.31 182 SER A CA 1
ATOM 1430 C C . SER A 1 182 ? -3.705 6.049 13.181 1.00 92.31 182 SER A C 1
ATOM 1432 O O . SER A 1 182 ? -4.356 6.392 14.172 1.00 92.31 182 SER A O 1
ATOM 1434 N N . LEU A 1 183 ? -4.262 5.917 11.974 1.00 93.62 183 LEU A N 1
ATOM 1435 C CA . LEU A 1 183 ? -5.672 6.198 11.729 1.00 93.62 183 LEU A CA 1
ATOM 1436 C C . LEU A 1 183 ? -6.562 5.134 12.374 1.00 93.62 183 LEU A C 1
ATOM 1438 O O . LEU A 1 183 ? -7.491 5.494 13.090 1.00 93.62 183 LEU A O 1
ATOM 1442 N N . PHE A 1 184 ? -6.273 3.844 12.196 1.00 93.94 184 PHE A N 1
ATOM 1443 C CA . PHE A 1 184 ? -7.097 2.778 12.780 1.00 93.94 184 PHE A CA 1
ATOM 1444 C C . PHE A 1 184 ? -6.915 2.625 14.298 1.00 93.94 184 PHE A C 1
ATOM 1446 O O . PHE A 1 184 ? -7.839 2.180 14.984 1.00 93.94 184 PHE A O 1
ATOM 1453 N N . LEU A 1 185 ? -5.775 3.048 14.854 1.00 91.88 185 LEU A N 1
ATOM 1454 C CA . LEU A 1 185 ? -5.601 3.144 16.304 1.00 91.88 185 LEU A CA 1
ATOM 1455 C C . LEU A 1 185 ? -6.553 4.192 16.898 1.00 91.88 185 LEU A C 1
ATOM 1457 O O . LEU A 1 185 ? -7.224 3.925 17.890 1.00 91.88 185 LEU A O 1
ATOM 1461 N N . ASN A 1 186 ? -6.664 5.369 16.277 1.00 88.69 186 ASN A N 1
ATOM 1462 C CA . ASN A 1 186 ? -7.391 6.501 16.863 1.00 88.69 186 ASN A CA 1
ATOM 1463 C C . ASN A 1 186 ? -8.849 6.627 16.413 1.00 88.69 186 ASN A C 1
ATOM 1465 O O . ASN A 1 186 ? -9.645 7.274 17.098 1.00 88.69 186 ASN A O 1
ATOM 1469 N N . PHE A 1 187 ? -9.219 6.018 15.288 1.00 91.38 187 PHE A N 1
ATOM 1470 C CA . PHE A 1 187 ? -10.541 6.162 14.696 1.00 91.38 187 PHE A CA 1
ATOM 1471 C C . PHE A 1 187 ? -11.175 4.813 14.370 1.00 91.38 187 PHE A C 1
ATOM 1473 O O . PHE A 1 187 ? -10.535 3.856 13.941 1.00 91.38 187 PHE A O 1
ATOM 1480 N N . GLU A 1 188 ? -12.485 4.763 14.553 1.00 91.94 188 GLU A N 1
ATOM 1481 C CA . GLU A 1 188 ? -13.348 3.734 14.009 1.00 91.94 188 GLU A CA 1
ATOM 1482 C C . GLU A 1 188 ? -13.959 4.262 12.709 1.00 91.94 188 GLU A C 1
ATOM 1484 O O . GLU A 1 188 ? -14.688 5.259 12.709 1.00 91.94 188 GLU A O 1
ATOM 1489 N N . PHE A 1 189 ? -13.638 3.605 11.595 1.00 94.25 189 PHE A N 1
ATOM 1490 C CA . PHE A 1 189 ? -14.148 3.965 10.278 1.00 94.25 189 PHE A CA 1
ATOM 1491 C C . PHE A 1 189 ? -15.354 3.113 9.902 1.00 94.25 189 PHE A C 1
ATOM 1493 O O . PHE A 1 189 ? -15.355 1.895 10.067 1.00 94.25 189 PHE A O 1
ATOM 1500 N N . THR A 1 190 ? -16.368 3.769 9.348 1.00 93.62 190 THR A N 1
ATOM 1501 C CA . THR A 1 190 ? -17.550 3.130 8.763 1.00 93.62 190 THR A CA 1
ATOM 1502 C C . THR A 1 190 ? -17.882 3.783 7.425 1.00 93.62 190 THR A C 1
ATOM 1504 O O . THR A 1 190 ? -17.529 4.938 7.182 1.00 93.62 190 THR A O 1
ATOM 1507 N N . SER A 1 191 ? -18.558 3.056 6.535 1.00 93.00 191 SER A N 1
ATOM 1508 C CA . SER A 1 191 ? -19.071 3.641 5.292 1.00 93.00 191 SER A CA 1
ATOM 1509 C C . SER A 1 191 ? -20.122 4.698 5.622 1.00 93.00 191 SER A C 1
ATOM 1511 O O . SER A 1 191 ? -21.086 4.408 6.333 1.00 93.00 191 SER A O 1
ATOM 1513 N N . ALA A 1 192 ? -19.989 5.903 5.060 1.00 90.00 192 ALA A N 1
ATOM 1514 C CA . ALA A 1 192 ? -20.944 6.989 5.302 1.00 90.00 192 ALA A CA 1
ATOM 1515 C C . ALA A 1 192 ? -22.362 6.668 4.796 1.00 90.00 192 ALA A C 1
ATOM 1517 O O . ALA A 1 192 ? -23.335 7.295 5.207 1.00 90.00 192 ALA A O 1
ATOM 1518 N N . THR A 1 193 ? -22.485 5.689 3.898 1.00 89.12 193 THR A N 1
ATOM 1519 C CA . THR A 1 193 ? -23.772 5.231 3.356 1.00 89.12 193 THR A CA 1
ATOM 1520 C C . THR A 1 193 ? -24.350 4.033 4.113 1.00 89.12 193 THR A C 1
ATOM 1522 O O . THR A 1 193 ? -25.467 3.610 3.816 1.00 89.12 193 THR A O 1
ATOM 1525 N N . GLY A 1 194 ? -23.590 3.443 5.044 1.00 88.06 194 GLY A N 1
ATOM 1526 C CA . GLY A 1 194 ? -23.926 2.173 5.695 1.00 88.06 194 GLY A CA 1
ATOM 1527 C C . GLY A 1 194 ? -23.905 0.956 4.759 1.00 88.06 194 GLY A C 1
ATOM 1528 O O . GLY A 1 194 ? -24.315 -0.128 5.165 1.00 88.06 194 GLY A O 1
ATOM 1529 N N . ARG A 1 195 ? -23.455 1.117 3.508 1.00 89.62 195 ARG A N 1
ATOM 1530 C CA . ARG A 1 195 ? -23.335 0.050 2.503 1.00 89.62 195 ARG A CA 1
ATOM 1531 C C . ARG A 1 195 ? -21.864 -0.238 2.190 1.00 89.62 195 ARG A C 1
ATOM 1533 O O . ARG A 1 195 ? -21.044 0.667 2.376 1.00 89.62 195 ARG A O 1
ATOM 1540 N N . PRO A 1 196 ? -21.533 -1.443 1.688 1.00 91.88 196 PRO A N 1
ATOM 1541 C CA . PRO A 1 196 ? -20.198 -1.735 1.179 1.00 91.88 196 PRO A CA 1
ATOM 1542 C C . PRO A 1 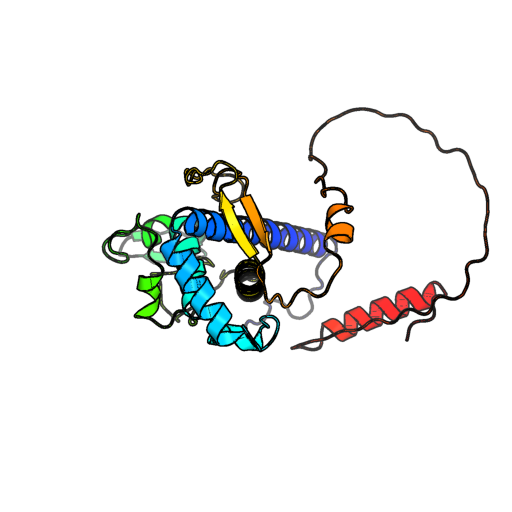196 ? -19.747 -0.685 0.162 1.00 91.88 196 PRO A C 1
ATOM 1544 O O . PRO A 1 196 ? -20.551 -0.212 -0.649 1.00 91.88 196 PRO A O 1
ATOM 1547 N N . VAL A 1 197 ? -18.475 -0.306 0.224 1.00 93.81 197 VAL A N 1
ATOM 1548 C CA . VAL A 1 197 ? -17.869 0.585 -0.766 1.00 93.81 197 VAL A CA 1
ATOM 1549 C C . VAL A 1 197 ? -17.626 -0.180 -2.065 1.00 93.81 197 VAL A C 1
ATOM 1551 O O . VAL A 1 197 ? -17.394 -1.392 -2.046 1.00 93.81 197 VAL A O 1
ATOM 1554 N N . SER A 1 198 ? -17.698 0.513 -3.201 1.00 92.62 198 SER A N 1
ATOM 1555 C CA . SER A 1 198 ? -17.387 -0.107 -4.489 1.00 92.62 198 SER A CA 1
ATOM 1556 C C . SER A 1 198 ? -15.896 -0.425 -4.567 1.00 92.62 198 SER A C 1
ATOM 1558 O O . SER A 1 198 ? -15.075 0.441 -4.286 1.00 92.62 198 SER A O 1
ATOM 1560 N N . LEU A 1 199 ? -15.567 -1.648 -4.980 1.00 92.62 199 LEU A N 1
ATOM 1561 C CA . LEU A 1 199 ? -14.204 -2.070 -5.326 1.00 92.62 199 LEU A CA 1
ATOM 1562 C C . LEU A 1 199 ? -14.021 -2.170 -6.847 1.00 92.62 199 LEU A C 1
ATOM 1564 O O . LEU A 1 199 ? -13.079 -2.792 -7.317 1.00 92.62 199 LEU A O 1
ATOM 1568 N N . GLN A 1 200 ? -14.953 -1.614 -7.630 1.00 90.56 200 GLN A N 1
ATOM 1569 C CA . GLN A 1 200 ? -14.856 -1.635 -9.085 1.00 90.56 200 GLN A CA 1
ATOM 1570 C C . GLN A 1 200 ? -13.773 -0.663 -9.544 1.00 90.56 200 GLN A C 1
ATOM 1572 O O . GLN A 1 200 ? -14.016 0.535 -9.661 1.00 90.56 200 GLN A O 1
ATOM 1577 N N . GLU A 1 201 ? -12.595 -1.204 -9.798 1.00 88.75 201 GLU A N 1
ATOM 1578 C CA . GLU A 1 201 ? -11.415 -0.450 -10.188 1.00 88.75 201 GLU A CA 1
ATOM 1579 C C . GLU A 1 201 ? -11.619 0.357 -11.473 1.00 88.75 201 GLU A C 1
ATOM 1581 O O . GLU A 1 201 ? -12.305 -0.064 -12.411 1.00 88.75 201 GLU A O 1
ATOM 1586 N N . HIS A 1 202 ? -10.973 1.517 -11.526 1.00 84.44 202 HIS A N 1
ATOM 1587 C CA . HIS A 1 202 ? -10.783 2.275 -12.751 1.00 84.44 202 HIS A CA 1
ATOM 1588 C C . HIS A 1 202 ? -9.296 2.545 -12.966 1.00 84.44 202 HIS A C 1
ATOM 1590 O O . HIS A 1 202 ? -8.526 2.697 -12.019 1.00 84.44 202 HIS A O 1
ATOM 1596 N N . ALA A 1 203 ? -8.897 2.601 -14.233 1.00 81.88 203 ALA A N 1
ATOM 1597 C CA . ALA A 1 203 ? -7.535 2.933 -14.613 1.00 81.88 203 ALA A CA 1
ATOM 1598 C C . ALA A 1 203 ? -7.423 4.440 -14.864 1.00 81.88 203 ALA A C 1
ATOM 1600 O O . ALA A 1 203 ? -8.131 4.979 -15.716 1.00 81.88 203 ALA A O 1
ATOM 1601 N N . ASP A 1 204 ? -6.525 5.088 -14.132 1.00 73.69 204 ASP A N 1
ATOM 1602 C CA . ASP A 1 204 ? -6.031 6.435 -14.410 1.00 73.69 204 ASP A CA 1
ATOM 1603 C C . ASP A 1 204 ? -4.491 6.373 -14.514 1.00 73.69 204 ASP A C 1
ATOM 1605 O O . ASP A 1 204 ? -3.968 5.457 -15.157 1.00 73.69 204 ASP A O 1
ATOM 1609 N N . PHE A 1 205 ? -3.736 7.275 -13.875 1.00 76.75 205 PHE A N 1
ATOM 1610 C CA . PHE A 1 205 ? -2.288 7.080 -13.690 1.00 76.75 205 PHE A CA 1
ATOM 1611 C C . PHE A 1 205 ? -1.972 5.780 -12.926 1.00 76.75 205 PHE A C 1
ATOM 1613 O O . PHE A 1 205 ? -1.034 5.062 -13.279 1.00 76.75 205 PHE A O 1
ATOM 1620 N N . THR A 1 206 ? -2.787 5.456 -11.920 1.00 87.38 206 THR A N 1
ATOM 1621 C CA . THR A 1 206 ? -2.800 4.173 -11.210 1.00 87.38 206 THR A CA 1
ATOM 1622 C C . THR A 1 206 ? -4.152 3.477 -11.369 1.00 87.38 206 THR A C 1
ATOM 1624 O O . THR A 1 206 ? -5.147 4.086 -11.768 1.00 87.38 206 THR A O 1
ATOM 1627 N N . VAL A 1 207 ? -4.195 2.177 -11.080 1.00 88.56 207 VAL A N 1
ATOM 1628 C CA . VAL A 1 207 ? -5.460 1.464 -10.865 1.00 88.56 207 VAL A CA 1
ATOM 1629 C C . VAL A 1 207 ? -5.948 1.784 -9.460 1.00 88.56 207 VAL A C 1
ATOM 1631 O O . VAL A 1 207 ? -5.240 1.515 -8.490 1.00 88.56 207 VAL A O 1
ATOM 1634 N N . ALA A 1 208 ? -7.138 2.373 -9.361 1.00 88.69 208 ALA A N 1
ATOM 1635 C CA . ALA A 1 208 ? -7.695 2.867 -8.109 1.00 88.69 208 ALA A CA 1
ATOM 1636 C C . ALA A 1 208 ? -9.149 2.432 -7.911 1.00 88.69 208 ALA A C 1
ATOM 1638 O O . ALA A 1 208 ? -9.887 2.167 -8.865 1.00 88.69 208 ALA A O 1
ATOM 1639 N N . VAL A 1 209 ? -9.567 2.385 -6.645 1.00 90.62 209 VAL A N 1
ATOM 1640 C CA . VAL A 1 209 ? -10.973 2.207 -6.272 1.00 90.62 209 VAL A CA 1
ATOM 1641 C C . VAL A 1 209 ? -11.747 3.520 -6.466 1.00 90.62 209 VAL A C 1
ATOM 1643 O O . VAL A 1 209 ? -11.176 4.597 -6.297 1.00 90.62 2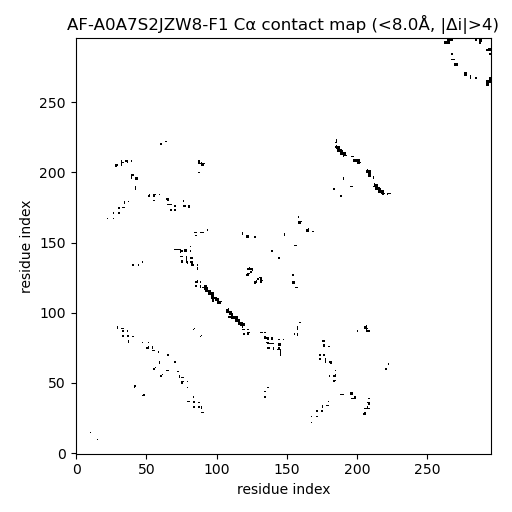09 VAL A O 1
ATOM 1646 N N . PRO A 1 210 ? -13.055 3.481 -6.780 1.00 89.31 210 PRO A N 1
ATOM 1647 C CA . PRO A 1 210 ? -13.843 4.694 -6.959 1.00 89.31 210 PRO A CA 1
ATOM 1648 C C . PRO A 1 210 ? -13.904 5.527 -5.674 1.00 89.31 210 PRO A C 1
ATOM 1650 O O . PRO A 1 210 ? -13.962 4.948 -4.587 1.00 89.31 210 PRO A O 1
ATOM 1653 N N . PRO A 1 211 ? -14.025 6.864 -5.764 1.00 89.94 211 PRO A N 1
ATOM 1654 C CA . PRO A 1 211 ? -14.144 7.715 -4.586 1.00 89.94 211 PRO A CA 1
ATOM 1655 C C . PRO A 1 211 ? -15.289 7.281 -3.662 1.00 89.94 211 PRO A C 1
ATOM 1657 O O . PRO A 1 211 ? -16.437 7.121 -4.088 1.00 89.94 211 PRO A O 1
ATOM 1660 N N . PHE A 1 212 ? -14.998 7.150 -2.368 1.00 91.50 212 PHE A N 1
ATOM 1661 C CA . PHE A 1 212 ? -15.975 6.780 -1.346 1.00 91.50 212 PHE A CA 1
ATOM 1662 C C . PHE A 1 212 ? -15.922 7.729 -0.146 1.00 91.50 212 PHE A C 1
ATOM 1664 O O . PHE A 1 212 ? -14.945 8.435 0.093 1.00 91.50 212 PHE A O 1
ATOM 1671 N N . LYS A 1 213 ? -17.019 7.775 0.617 1.00 92.25 213 LYS A N 1
ATOM 1672 C CA . LYS A 1 213 ? -17.136 8.606 1.821 1.00 92.25 213 LYS A CA 1
ATOM 1673 C C . LYS A 1 213 ? -17.135 7.731 3.063 1.00 92.25 213 LYS A C 1
ATOM 1675 O O . LYS A 1 213 ? -17.858 6.735 3.126 1.00 92.25 213 LYS A O 1
ATOM 1680 N N . VAL A 1 214 ? -16.386 8.159 4.071 1.00 93.56 214 VAL A N 1
ATOM 1681 C CA . VAL A 1 214 ? -16.265 7.466 5.356 1.00 93.56 214 VAL A CA 1
ATOM 1682 C C . VAL A 1 214 ? -16.746 8.348 6.499 1.00 93.56 214 VAL A C 1
ATOM 1684 O O . VAL A 1 214 ? -16.615 9.570 6.461 1.00 93.56 214 VAL A O 1
ATOM 1687 N N . CYS A 1 215 ? -17.282 7.718 7.536 1.00 93.19 215 CYS A N 1
ATOM 1688 C CA . CYS A 1 215 ? -17.475 8.326 8.841 1.00 93.19 215 CYS A CA 1
ATOM 1689 C C . CYS A 1 215 ? -16.342 7.861 9.757 1.00 93.19 215 CYS A C 1
ATOM 1691 O O . CYS A 1 215 ? -16.196 6.662 9.991 1.00 93.19 215 CYS A O 1
ATOM 1693 N N . ALA A 1 216 ? -15.559 8.809 10.270 1.00 92.31 216 ALA A N 1
ATOM 1694 C CA . ALA A 1 216 ? -14.488 8.560 11.227 1.00 92.31 216 ALA A CA 1
ATOM 1695 C C . ALA A 1 216 ? -14.959 8.954 12.631 1.00 92.31 216 ALA A C 1
ATOM 1697 O O . ALA A 1 216 ? -15.184 10.132 12.917 1.00 92.31 216 ALA A O 1
ATOM 1698 N N . LYS A 1 217 ? -15.130 7.970 13.512 1.00 90.19 217 LYS A N 1
ATOM 1699 C CA . LYS A 1 217 ? -15.488 8.188 14.914 1.00 90.19 217 LYS A CA 1
ATOM 1700 C C . LYS A 1 217 ? -14.238 8.072 15.776 1.00 90.19 217 LYS A C 1
ATOM 1702 O O . LYS A 1 217 ? -13.552 7.059 15.727 1.00 90.19 217 LYS A O 1
ATOM 1707 N N . VAL A 1 218 ? -13.953 9.093 16.577 1.00 87.88 218 VAL A N 1
ATOM 1708 C CA . VAL A 1 218 ? -12.812 9.084 17.506 1.00 87.88 218 VAL A CA 1
ATOM 1709 C C . VAL A 1 218 ? -13.000 7.988 18.558 1.00 87.88 218 VAL A C 1
ATOM 1711 O O . VAL A 1 218 ? -14.090 7.840 19.119 1.00 87.88 218 VAL A O 1
ATOM 1714 N N . ARG A 1 219 ? -11.938 7.223 18.818 1.00 84.88 219 ARG A N 1
ATOM 1715 C CA . ARG A 1 219 ? -11.886 6.162 19.833 1.00 84.88 219 ARG A CA 1
ATOM 1716 C C . ARG A 1 219 ? -11.374 6.720 21.165 1.00 84.88 219 ARG A C 1
ATOM 1718 O O . ARG A 1 219 ? -10.637 7.698 21.188 1.00 84.88 219 ARG A O 1
ATOM 1725 N N . ALA A 1 220 ? -11.765 6.106 22.280 1.00 69.38 220 ALA A N 1
ATOM 1726 C CA . ALA A 1 220 ? -11.250 6.435 23.611 1.00 69.38 220 ALA A CA 1
ATOM 1727 C C . ALA A 1 220 ? -10.686 5.167 24.287 1.00 69.38 220 ALA A C 1
ATOM 1729 O O . ALA A 1 220 ? -11.363 4.137 24.228 1.00 69.38 220 ALA A O 1
ATOM 1730 N N . PRO A 1 221 ? -9.512 5.230 24.952 1.00 65.19 221 PRO A N 1
ATOM 1731 C CA . PRO A 1 221 ? -8.609 6.384 25.022 1.00 65.19 221 PRO A CA 1
ATOM 1732 C C . PRO A 1 221 ? -7.933 6.650 23.665 1.00 65.19 221 PRO A C 1
ATOM 1734 O O . PRO A 1 221 ? -7.652 5.720 22.918 1.00 65.19 221 PRO A O 1
ATOM 1737 N N . THR A 1 222 ? -7.698 7.922 23.334 1.00 64.31 222 THR A N 1
ATOM 1738 C CA . THR A 1 222 ? -6.941 8.316 22.136 1.00 64.31 222 THR A CA 1
ATOM 1739 C C . THR A 1 222 ? -5.601 8.906 22.549 1.00 64.31 222 THR A C 1
ATOM 1741 O O . THR A 1 222 ? -5.511 9.619 23.549 1.00 64.31 222 THR A O 1
ATOM 1744 N N . ALA A 1 223 ? -4.563 8.622 21.763 1.00 56.69 223 ALA A N 1
ATOM 1745 C CA . ALA A 1 223 ? -3.277 9.301 21.876 1.00 56.69 223 ALA A CA 1
ATOM 1746 C C . ALA A 1 223 ? -3.314 10.719 21.264 1.00 56.69 223 ALA A C 1
ATOM 1748 O O . ALA A 1 223 ? -2.370 11.489 21.437 1.00 56.69 223 ALA A O 1
ATOM 1749 N N . VAL A 1 224 ? -4.400 11.085 20.568 1.00 58.50 224 VAL A N 1
ATOM 1750 C CA . VAL A 1 224 ? -4.623 12.427 20.021 1.00 58.50 224 VAL A CA 1
ATOM 1751 C C . VAL A 1 224 ? -4.960 13.380 21.166 1.00 58.50 224 VAL A C 1
ATOM 1753 O O . VAL A 1 224 ? -6.102 13.484 21.611 1.00 58.50 224 VAL A O 1
ATOM 1756 N N . SER A 1 225 ? -3.951 14.103 21.644 1.00 53.84 225 SER A N 1
ATOM 1757 C CA . SER A 1 225 ? -4.140 15.299 22.459 1.00 53.84 225 SER A CA 1
ATOM 1758 C C . SER A 1 225 ? -4.333 16.503 21.529 1.00 53.84 225 SER A C 1
ATOM 1760 O O . SER A 1 225 ? -3.437 16.890 20.782 1.00 53.84 225 SER A O 1
ATOM 1762 N N . GLY A 1 226 ? -5.532 17.087 21.512 1.00 57.94 226 GLY A N 1
ATOM 1763 C CA . GLY A 1 226 ? -5.822 18.253 20.675 1.00 57.94 226 GLY A CA 1
ATOM 1764 C C . GLY A 1 226 ? -7.299 18.635 20.656 1.00 57.94 226 GLY A C 1
ATOM 1765 O O . GLY A 1 226 ? -8.170 17.793 20.868 1.00 57.94 226 GLY A O 1
ATOM 1766 N N . ASP A 1 227 ? -7.579 19.915 20.406 1.00 61.56 227 ASP A N 1
ATOM 1767 C CA . ASP A 1 227 ? -8.942 20.413 20.224 1.00 61.56 227 ASP A CA 1
ATOM 1768 C C . ASP A 1 227 ? -9.464 20.006 18.836 1.00 61.56 227 ASP A C 1
ATOM 1770 O O . ASP A 1 227 ? -9.116 20.598 17.813 1.00 61.56 227 ASP A O 1
ATOM 1774 N N . LEU A 1 228 ? -10.286 18.957 18.790 1.00 63.34 228 LEU A N 1
ATOM 1775 C CA . LEU A 1 228 ? -10.907 18.473 17.554 1.00 63.34 228 LEU A CA 1
ATOM 1776 C C . LEU A 1 228 ? -11.799 19.535 16.888 1.00 63.34 228 LEU A C 1
ATOM 1778 O O . LEU A 1 228 ? -11.974 19.489 15.669 1.00 63.34 228 LEU A O 1
ATOM 1782 N N . GLU A 1 229 ? -12.332 20.501 17.642 1.00 62.91 229 GLU A N 1
ATOM 1783 C CA . GLU A 1 229 ? -13.120 21.602 17.078 1.00 62.91 229 GLU A CA 1
ATOM 1784 C C . GLU A 1 229 ? -12.237 22.586 16.300 1.00 62.91 229 GLU A C 1
ATOM 1786 O O . GLU A 1 229 ? -12.642 23.076 15.244 1.00 62.91 229 GLU A O 1
ATOM 1791 N N . ALA A 1 230 ? -10.988 22.793 16.730 1.00 61.94 230 ALA A N 1
ATOM 1792 C CA . ALA A 1 230 ? -10.022 23.587 15.974 1.00 61.94 230 ALA A CA 1
ATOM 1793 C C . ALA A 1 230 ? -9.690 22.944 14.615 1.00 61.94 230 ALA A C 1
ATOM 1795 O O . ALA A 1 230 ? -9.581 23.648 13.613 1.00 61.94 230 ALA A O 1
ATOM 1796 N N . TYR A 1 231 ? -9.602 21.609 14.548 1.00 60.88 231 TYR A N 1
ATOM 1797 C CA . TYR A 1 231 ? -9.409 20.892 13.280 1.00 60.88 231 TYR A CA 1
ATOM 1798 C C . TYR A 1 231 ? -10.637 20.957 12.366 1.00 60.88 231 TYR A C 1
ATOM 1800 O O . TYR A 1 231 ? -10.483 21.081 11.153 1.00 60.88 231 TYR A O 1
ATOM 1808 N N . ARG A 1 232 ? -11.857 20.926 12.922 1.00 61.97 232 ARG A N 1
ATOM 1809 C CA . ARG A 1 232 ? -13.104 21.098 12.149 1.00 61.97 232 ARG A CA 1
ATOM 1810 C C . ARG A 1 232 ? -13.231 22.482 11.515 1.00 61.97 232 ARG A C 1
ATOM 1812 O O . ARG A 1 232 ? -13.919 22.620 10.507 1.00 61.97 232 ARG A O 1
ATOM 1819 N N . ALA A 1 233 ? -12.582 23.489 12.095 1.00 64.44 233 ALA A N 1
ATOM 1820 C CA . ALA A 1 233 ? -12.562 24.849 11.570 1.00 64.44 233 ALA A CA 1
ATOM 1821 C C . ALA A 1 233 ? -11.579 25.043 10.398 1.00 64.44 233 ALA A C 1
ATOM 1823 O O . ALA A 1 233 ? -11.634 26.080 9.734 1.00 64.44 233 ALA A O 1
ATOM 1824 N N . ILE A 1 234 ? -10.694 24.075 10.121 1.00 60.34 234 ILE A N 1
ATOM 1825 C CA . ILE A 1 234 ? -9.790 24.135 8.968 1.00 60.34 234 ILE A CA 1
ATOM 1826 C C . ILE A 1 234 ? -10.619 23.888 7.697 1.00 60.34 234 ILE A C 1
ATOM 1828 O O . ILE A 1 234 ? -11.253 22.836 7.581 1.00 60.34 234 ILE A O 1
ATOM 1832 N N . PRO A 1 235 ? -10.644 24.826 6.731 1.00 54.72 235 PRO A N 1
ATOM 1833 C CA . PRO A 1 235 ? -11.383 24.624 5.494 1.00 54.72 235 PRO A CA 1
ATOM 1834 C C . PRO A 1 235 ? -10.818 23.415 4.731 1.00 54.72 235 PRO A C 1
ATOM 1836 O O . PRO A 1 235 ? -9.599 23.219 4.723 1.00 54.72 235 PRO A O 1
ATOM 1839 N N . PRO A 1 236 ? -11.669 22.603 4.075 1.00 50.97 236 PRO A N 1
ATOM 1840 C CA . PRO A 1 236 ? -11.200 21.469 3.292 1.00 50.97 236 PRO A CA 1
ATOM 1841 C C . PRO A 1 236 ? -10.212 21.947 2.227 1.00 50.97 236 PRO A C 1
ATOM 1843 O O . PRO A 1 236 ? -10.470 22.918 1.513 1.00 50.97 236 PRO A O 1
ATOM 1846 N N . PHE A 1 237 ? -9.070 21.266 2.131 1.00 46.16 237 PHE A N 1
ATOM 1847 C CA . PHE A 1 237 ? -8.080 21.557 1.105 1.00 46.16 237 PHE A CA 1
ATOM 1848 C C . PHE A 1 237 ? -8.656 21.180 -0.263 1.00 46.16 237 PHE A C 1
ATOM 1850 O O . PHE A 1 237 ? -8.891 20.006 -0.548 1.00 46.16 237 PHE A O 1
ATOM 1857 N N . VAL A 1 238 ? -8.920 22.185 -1.097 1.00 39.16 238 VAL A N 1
ATOM 1858 C CA . VAL A 1 238 ? -9.375 21.998 -2.476 1.00 39.16 238 VAL A CA 1
ATOM 1859 C C . VAL A 1 238 ? -8.147 22.056 -3.376 1.00 39.16 238 VAL A C 1
ATOM 1861 O O . VAL A 1 238 ? -7.526 23.110 -3.516 1.00 39.16 238 VAL A O 1
ATOM 1864 N N . LEU A 1 239 ? -7.787 20.920 -3.979 1.00 32.88 239 LEU A N 1
ATOM 1865 C CA . LEU A 1 239 ? -6.785 20.878 -5.043 1.00 32.88 239 LEU A CA 1
ATOM 1866 C C . LEU A 1 239 ? -7.242 21.787 -6.198 1.00 32.88 239 LEU A C 1
ATOM 1868 O O . LEU A 1 239 ? -8.386 21.655 -6.643 1.00 32.88 239 LEU A O 1
ATOM 1872 N N . PRO A 1 240 ? -6.389 22.692 -6.710 1.00 31.94 240 PRO A N 1
ATOM 1873 C CA . PRO A 1 240 ? -6.704 23.428 -7.923 1.00 31.94 240 PRO A CA 1
ATOM 1874 C C . PRO A 1 240 ? -6.902 22.424 -9.059 1.00 31.94 240 PRO A C 1
ATOM 1876 O O . PRO A 1 240 ? -5.996 21.655 -9.380 1.00 31.94 240 PRO A O 1
ATOM 1879 N N . THR A 1 241 ? -8.085 22.411 -9.667 1.00 32.31 241 THR A N 1
ATOM 1880 C CA . THR A 1 241 ? -8.336 21.621 -10.872 1.00 32.31 241 THR A CA 1
ATOM 1881 C C . THR A 1 241 ? -7.422 22.127 -11.984 1.00 32.31 241 THR A C 1
ATOM 1883 O O . THR A 1 241 ? -7.527 23.283 -12.401 1.00 32.31 241 THR A O 1
ATOM 1886 N N . LEU A 1 242 ? -6.514 21.279 -12.467 1.00 34.50 242 LEU A N 1
ATOM 1887 C CA . LEU A 1 242 ? -5.696 21.567 -13.644 1.00 34.50 242 LEU A CA 1
ATOM 1888 C C . LEU A 1 242 ? -6.588 21.542 -14.896 1.00 34.50 242 LEU A C 1
ATOM 1890 O O . LEU A 1 242 ? -6.736 20.508 -15.538 1.00 34.50 242 LEU A O 1
ATOM 1894 N N . GLY A 1 243 ? -7.189 22.685 -15.238 1.00 28.72 243 GLY A N 1
ATOM 1895 C CA . GLY A 1 243 ? -7.826 22.904 -16.540 1.00 28.72 243 GLY A CA 1
ATOM 1896 C C . GLY A 1 243 ? -9.058 23.808 -16.506 1.00 28.72 243 GLY A C 1
ATOM 1897 O O . GLY A 1 243 ? -10.140 23.375 -16.125 1.00 28.72 243 GLY A O 1
ATOM 1898 N N . GLY A 1 244 ? -8.904 25.046 -16.983 1.00 26.41 244 GLY A N 1
ATOM 1899 C CA . GLY A 1 244 ? -10.010 25.965 -17.259 1.00 26.41 244 GLY A CA 1
ATOM 1900 C C . GLY A 1 244 ? -9.500 27.348 -17.658 1.00 26.41 244 GLY A C 1
ATOM 1901 O O . GLY A 1 244 ? -9.008 28.096 -16.824 1.00 26.41 244 GLY A O 1
ATOM 1902 N N . THR A 1 245 ? -9.564 27.652 -18.950 1.00 37.22 245 THR A N 1
ATOM 1903 C CA . THR A 1 245 ? -9.191 28.924 -19.586 1.00 37.22 245 THR A CA 1
ATOM 1904 C C . THR A 1 245 ? -10.085 30.099 -19.164 1.00 37.22 245 THR A C 1
ATOM 1906 O O . THR A 1 245 ? -11.300 29.925 -19.106 1.00 37.22 245 THR A O 1
ATOM 1909 N N . GLY A 1 246 ? -9.490 31.290 -19.018 1.00 26.12 246 GLY A N 1
ATOM 1910 C CA . GLY A 1 246 ? -10.158 32.597 -18.844 1.00 26.12 246 GLY A CA 1
ATOM 1911 C C . GLY A 1 246 ? -9.776 33.241 -17.502 1.00 26.12 246 GLY A C 1
ATOM 1912 O O . GLY A 1 246 ? -9.859 32.587 -16.475 1.00 26.12 246 GLY A O 1
ATOM 1913 N N . ASP A 1 247 ? -9.282 34.470 -17.383 1.00 25.38 247 ASP A N 1
ATOM 1914 C CA . ASP A 1 247 ? -9.200 35.592 -18.309 1.00 25.38 247 ASP A CA 1
ATOM 1915 C C . ASP A 1 247 ? -7.985 36.465 -17.965 1.00 25.38 247 ASP A C 1
ATOM 1917 O O . ASP A 1 247 ? -7.547 36.563 -16.816 1.00 25.38 247 ASP A O 1
ATOM 1921 N N . ALA A 1 248 ? -7.454 37.112 -18.997 1.00 33.97 248 ALA A N 1
ATOM 1922 C CA . ALA A 1 248 ? -6.532 38.223 -18.878 1.00 33.97 248 ALA A CA 1
ATOM 1923 C C . ALA A 1 248 ? -7.297 39.479 -18.435 1.00 33.97 248 ALA A C 1
ATOM 1925 O O . ALA A 1 248 ? -8.165 39.928 -19.169 1.00 33.97 248 ALA A O 1
ATOM 1926 N N . ASP A 1 249 ? -6.962 40.045 -17.273 1.00 27.89 249 ASP A N 1
ATOM 1927 C CA . ASP A 1 249 ? -6.794 41.497 -17.092 1.00 27.89 249 ASP A CA 1
ATOM 1928 C C . ASP A 1 249 ? -6.444 41.833 -15.636 1.00 27.89 249 ASP A C 1
ATOM 1930 O O . ASP A 1 249 ? -7.272 41.723 -14.737 1.00 27.89 249 ASP A O 1
ATOM 1934 N N . ALA A 1 250 ? -5.207 42.283 -15.413 1.00 27.44 250 ALA A N 1
ATOM 1935 C CA . ALA A 1 250 ? -4.860 43.239 -14.360 1.00 27.44 250 ALA A CA 1
ATOM 1936 C C . ALA A 1 250 ? -3.412 43.709 -14.565 1.00 27.44 250 ALA A C 1
ATOM 1938 O O . ALA A 1 250 ? -2.446 43.086 -14.124 1.00 27.44 250 ALA A O 1
ATOM 1939 N N . SER A 1 251 ? -3.263 44.835 -15.255 1.00 25.58 251 SER A N 1
ATOM 1940 C CA . SER A 1 251 ? -2.038 45.639 -15.289 1.00 25.58 251 SER A CA 1
ATOM 1941 C C . SER A 1 251 ? -1.568 46.036 -13.875 1.00 25.58 251 SER A C 1
ATOM 1943 O O . SER A 1 251 ? -2.414 46.357 -13.037 1.00 25.58 251 SER A O 1
ATOM 1945 N N . PRO A 1 252 ? -0.251 46.109 -13.596 1.00 28.56 252 PRO A N 1
ATOM 1946 C CA . PRO A 1 252 ? 0.251 46.520 -12.290 1.00 28.56 252 PRO A CA 1
ATOM 1947 C C . PRO A 1 252 ? 0.288 48.051 -12.168 1.00 28.56 252 PRO A C 1
ATOM 1949 O O . PRO A 1 252 ? 0.704 48.748 -13.093 1.00 28.56 252 PRO A O 1
ATOM 1952 N N . SER A 1 253 ? -0.083 48.580 -11.001 1.00 24.14 253 SER A N 1
ATOM 1953 C CA . SER A 1 253 ? 0.166 49.976 -10.613 1.00 24.14 253 SER A CA 1
ATOM 1954 C C . SER A 1 253 ? 0.806 50.029 -9.213 1.00 24.14 253 SER A C 1
ATOM 1956 O O . SER A 1 253 ? 0.632 49.084 -8.440 1.00 24.14 253 SER A O 1
ATOM 1958 N N . PRO A 1 254 ? 1.634 51.046 -8.900 1.00 34.88 254 PRO A N 1
ATOM 1959 C CA . PRO A 1 254 ? 2.835 50.862 -8.093 1.00 34.88 254 PRO A CA 1
ATOM 1960 C C . PRO A 1 254 ? 2.684 51.191 -6.600 1.00 34.88 254 PRO A C 1
ATOM 1962 O O . PRO A 1 254 ? 1.921 52.061 -6.202 1.00 34.88 254 PRO A O 1
ATOM 1965 N N . ALA A 1 255 ? 3.549 50.521 -5.831 1.00 38.34 255 ALA A N 1
ATOM 1966 C CA . ALA A 1 255 ? 4.190 50.908 -4.569 1.00 38.34 255 ALA A CA 1
ATOM 1967 C C . ALA A 1 255 ? 3.341 51.491 -3.419 1.00 38.34 255 ALA A C 1
ATOM 1969 O O . ALA A 1 255 ? 2.919 52.641 -3.455 1.00 38.34 255 ALA A O 1
ATOM 1970 N N . ALA A 1 256 ? 3.342 50.785 -2.280 1.00 26.00 256 ALA A N 1
ATOM 1971 C CA . ALA A 1 256 ? 3.344 51.427 -0.964 1.00 26.00 256 ALA A CA 1
ATOM 1972 C C . ALA A 1 256 ? 3.976 50.529 0.117 1.00 26.00 256 ALA A C 1
ATOM 1974 O O . ALA A 1 256 ? 3.585 49.381 0.289 1.00 26.00 256 ALA A O 1
ATOM 1975 N N . GLY A 1 257 ? 4.917 51.101 0.878 1.00 27.38 257 GLY A N 1
ATOM 1976 C CA . GLY A 1 257 ? 5.155 50.730 2.276 1.00 27.38 257 GLY A CA 1
ATOM 1977 C C . GLY A 1 257 ? 6.251 49.702 2.564 1.00 27.38 257 GLY A C 1
ATOM 1978 O O . GLY A 1 257 ? 5.970 48.538 2.820 1.00 27.38 257 GLY A O 1
ATOM 1979 N N . ARG A 1 258 ? 7.507 50.158 2.680 1.00 36.84 258 ARG A N 1
ATOM 1980 C CA . ARG A 1 258 ? 8.488 49.492 3.554 1.00 36.84 258 ARG A CA 1
ATOM 1981 C C . ARG A 1 258 ? 8.048 49.701 5.007 1.00 36.84 258 ARG A C 1
ATOM 1983 O O . ARG A 1 258 ? 8.230 50.791 5.541 1.00 36.84 258 ARG A O 1
ATOM 1990 N N . GLY A 1 259 ? 7.483 48.666 5.623 1.00 29.95 259 GLY A N 1
ATOM 1991 C CA . GLY A 1 259 ? 7.318 48.553 7.073 1.00 29.95 259 GLY A CA 1
ATOM 1992 C C . GLY A 1 259 ? 8.440 47.694 7.656 1.00 29.95 259 GLY A C 1
ATOM 1993 O O . GLY A 1 259 ? 8.686 46.592 7.174 1.00 29.95 259 GLY A O 1
ATOM 1994 N N . GLN A 1 260 ? 9.153 48.223 8.650 1.00 41.56 260 GLN A N 1
ATOM 1995 C CA . GLN A 1 260 ? 10.176 47.511 9.420 1.00 41.56 260 GLN A CA 1
ATOM 1996 C C . GLN A 1 260 ? 9.546 46.317 10.154 1.00 41.56 260 GLN A C 1
ATOM 1998 O O . GLN A 1 260 ? 8.652 46.514 10.974 1.00 41.56 260 GLN A O 1
ATOM 2003 N N . ALA A 1 261 ? 10.020 45.100 9.877 1.00 37.00 261 ALA A N 1
ATOM 2004 C CA . ALA A 1 261 ? 9.638 43.891 10.604 1.00 37.00 261 ALA A CA 1
ATOM 2005 C C . ALA A 1 261 ? 10.767 43.468 11.554 1.00 37.00 261 ALA A C 1
ATOM 2007 O O . ALA A 1 261 ? 11.946 43.501 11.194 1.00 37.00 261 ALA A O 1
ATOM 2008 N N . ALA A 1 262 ? 10.378 43.120 12.779 1.00 40.81 262 ALA A N 1
ATOM 2009 C CA . ALA A 1 262 ? 11.240 42.665 13.858 1.00 40.81 262 ALA A CA 1
ATOM 2010 C C . ALA A 1 262 ? 12.049 41.413 13.468 1.00 40.81 262 ALA A C 1
ATOM 2012 O O . ALA A 1 262 ? 11.609 40.596 12.664 1.00 40.81 262 ALA A O 1
ATOM 2013 N N . SER A 1 263 ? 13.242 41.275 14.050 1.00 45.97 263 SER A N 1
ATOM 2014 C CA . SER A 1 263 ? 14.171 40.168 13.810 1.00 45.97 263 SER A CA 1
ATOM 2015 C C . SER A 1 263 ? 13.614 38.837 14.336 1.00 45.97 263 SER A C 1
ATOM 2017 O O . SER A 1 263 ? 13.852 38.470 15.489 1.00 45.97 263 SER A O 1
ATOM 2019 N N . GLU A 1 264 ? 12.873 38.102 13.512 1.00 54.34 264 GLU A N 1
ATOM 2020 C CA . GLU A 1 264 ? 12.521 36.713 13.811 1.00 54.34 264 GLU A CA 1
ATOM 2021 C C . GLU A 1 264 ? 13.733 35.808 13.566 1.00 54.34 264 GLU A C 1
ATOM 2023 O O . GLU A 1 264 ? 14.311 35.790 12.477 1.00 54.34 264 GLU A O 1
ATOM 2028 N N . LYS A 1 265 ? 14.129 35.065 14.605 1.00 47.41 265 LYS A N 1
ATOM 2029 C CA . LYS A 1 265 ? 15.182 34.048 14.537 1.00 47.41 265 LYS A CA 1
ATOM 2030 C C . LYS A 1 265 ? 14.593 32.740 14.037 1.00 47.41 265 LYS A C 1
ATOM 2032 O O . LYS A 1 265 ? 13.607 32.259 14.587 1.00 47.41 265 LYS A O 1
ATOM 2037 N N . TRP A 1 266 ? 15.218 32.162 13.022 1.00 50.84 266 TRP A N 1
ATOM 2038 C CA . TRP A 1 266 ? 14.787 30.901 12.425 1.00 50.84 266 TRP A CA 1
ATOM 2039 C C . TRP A 1 266 ? 15.712 29.772 12.892 1.00 50.84 266 TRP A C 1
ATOM 2041 O O . TRP A 1 266 ? 16.931 29.944 12.896 1.00 50.84 266 TRP A O 1
ATOM 2051 N N . ALA A 1 267 ? 15.143 28.627 13.277 1.00 49.84 267 ALA A N 1
ATOM 2052 C CA . ALA A 1 267 ? 15.894 27.413 13.605 1.00 49.84 267 ALA A CA 1
ATOM 2053 C C . ALA A 1 267 ? 15.597 26.333 12.559 1.00 49.84 267 ALA A C 1
ATOM 2055 O O . ALA A 1 267 ? 14.430 26.045 12.281 1.00 49.84 267 ALA A O 1
ATOM 2056 N N . VAL A 1 268 ? 16.643 25.745 11.972 1.00 50.84 268 VAL A N 1
ATOM 2057 C CA . VAL A 1 268 ? 16.516 24.717 10.925 1.00 50.84 268 VAL A CA 1
ATOM 2058 C C . VAL A 1 268 ? 17.066 23.395 11.448 1.00 50.84 268 VAL A C 1
ATOM 2060 O O . VAL A 1 268 ? 18.276 23.204 11.537 1.00 50.84 268 VAL A O 1
ATOM 2063 N N . TRP A 1 269 ? 16.167 22.468 11.776 1.00 39.94 269 TRP A N 1
ATOM 2064 C CA . TRP A 1 269 ? 16.524 21.132 12.249 1.00 39.94 269 TRP A CA 1
ATOM 2065 C C . TRP A 1 269 ? 16.649 20.164 11.073 1.00 39.94 269 TRP A C 1
ATOM 2067 O O . TRP A 1 269 ? 15.804 20.152 10.178 1.00 39.94 269 TRP A O 1
ATOM 2077 N N . TYR A 1 270 ? 17.691 19.334 11.082 1.00 65.62 270 TYR A N 1
ATOM 2078 C CA . TYR A 1 270 ? 17.892 18.278 10.094 1.00 65.62 270 TYR A CA 1
ATOM 2079 C C . TYR A 1 270 ? 18.231 16.956 10.790 1.00 65.62 270 TYR A C 1
ATOM 2081 O O . TYR A 1 270 ? 18.928 16.928 11.801 1.00 65.62 270 TYR A O 1
ATOM 2089 N N . GLY A 1 271 ? 17.741 15.853 10.228 1.00 37.38 271 GLY A N 1
ATOM 2090 C CA . GLY A 1 271 ? 18.124 14.490 10.592 1.00 37.38 271 GLY A CA 1
ATOM 2091 C C . GLY A 1 271 ? 18.575 13.740 9.342 1.00 37.38 271 GLY A C 1
ATOM 2092 O O . GLY A 1 271 ? 18.083 14.006 8.242 1.00 37.38 271 GLY A O 1
ATOM 2093 N N . SER A 1 272 ? 19.545 12.835 9.471 1.00 47.56 272 SER A N 1
ATOM 2094 C CA . SER A 1 272 ? 20.032 12.056 8.331 1.00 47.56 272 SER A CA 1
ATOM 2095 C C . SER A 1 272 ? 20.407 10.634 8.736 1.00 47.56 272 SER A C 1
ATOM 2097 O O . SER A 1 272 ? 20.985 10.437 9.801 1.00 47.56 272 SER A O 1
ATOM 2099 N N . GLN A 1 273 ? 20.172 9.679 7.836 1.00 46.94 273 GLN A N 1
ATOM 2100 C CA . GLN A 1 273 ? 20.858 8.382 7.848 1.00 46.94 273 GLN A CA 1
ATOM 2101 C C . GLN A 1 273 ? 22.190 8.430 7.057 1.00 46.94 273 GLN A C 1
ATOM 2103 O O . GLN A 1 273 ? 23.009 7.531 7.201 1.00 46.94 273 GLN A O 1
ATOM 2108 N N . THR A 1 274 ? 22.451 9.463 6.233 1.00 49.31 274 THR A N 1
ATOM 2109 C CA . THR A 1 274 ? 23.631 9.508 5.328 1.00 49.31 274 THR A CA 1
ATOM 2110 C C . THR A 1 274 ? 24.248 10.903 5.069 1.00 49.31 274 THR A C 1
ATOM 2112 O O . THR A 1 274 ? 24.912 11.105 4.057 1.00 49.31 274 THR A O 1
ATOM 2115 N N . GLY A 1 275 ? 24.037 11.896 5.934 1.00 46.16 275 GLY A N 1
ATOM 2116 C CA . GLY A 1 275 ? 24.719 13.208 5.920 1.00 46.16 275 GLY A CA 1
ATOM 2117 C C . GLY A 1 275 ? 24.294 14.214 4.836 1.00 46.16 275 GLY A C 1
ATOM 2118 O O . GLY A 1 275 ? 24.742 15.358 4.839 1.00 46.16 275 GLY A O 1
ATOM 2119 N N . THR A 1 276 ? 23.406 13.852 3.910 1.00 53.31 276 THR A N 1
ATOM 2120 C CA . THR A 1 276 ? 22.977 14.730 2.802 1.00 53.31 276 THR A CA 1
ATOM 2121 C C . THR A 1 276 ? 22.063 15.872 3.259 1.00 53.31 276 THR A C 1
ATOM 2123 O O . THR A 1 276 ? 22.176 16.990 2.748 1.00 53.31 276 THR A O 1
ATOM 2126 N N . SER A 1 277 ? 21.233 15.636 4.278 1.00 55.34 277 SER A N 1
ATOM 2127 C CA . SER A 1 277 ? 20.317 16.624 4.867 1.00 55.34 277 SER A CA 1
ATOM 2128 C C . SER A 1 277 ? 21.045 17.816 5.508 1.00 55.34 277 SER A C 1
ATOM 2130 O O . SER A 1 277 ? 20.524 18.929 5.506 1.00 55.34 277 SER A O 1
ATOM 2132 N N . GLU A 1 278 ? 22.268 17.605 6.007 1.00 61.84 278 GLU A N 1
ATOM 2133 C CA . GLU A 1 278 ? 23.084 18.638 6.659 1.00 61.84 278 GLU A CA 1
ATOM 2134 C C . GLU A 1 278 ? 23.586 19.686 5.664 1.00 61.84 278 GLU A C 1
ATOM 2136 O O . GLU A 1 278 ? 23.542 20.889 5.929 1.00 61.84 278 GLU A O 1
ATOM 2141 N N . SER A 1 279 ? 24.030 19.246 4.483 1.00 58.78 279 SER A N 1
ATOM 2142 C CA . SER A 1 279 ? 24.556 20.156 3.459 1.00 58.78 279 SER A CA 1
ATOM 2143 C C . SER A 1 279 ? 23.461 21.042 2.859 1.00 58.78 279 SER A C 1
ATOM 2145 O O . SER A 1 279 ? 23.681 22.233 2.632 1.00 58.78 279 SER A O 1
ATOM 2147 N N . PHE A 1 280 ? 22.255 20.494 2.685 1.00 62.75 280 PHE A N 1
ATOM 2148 C CA . PHE A 1 280 ? 21.080 21.251 2.265 1.00 62.75 280 PHE A CA 1
ATOM 2149 C C . PHE A 1 280 ? 20.621 22.240 3.345 1.00 62.75 280 PHE A C 1
ATOM 2151 O O . PHE A 1 280 ? 20.439 23.422 3.045 1.00 62.75 280 PHE A O 1
ATOM 2158 N N . ALA A 1 281 ? 20.516 21.801 4.605 1.00 68.44 281 ALA A N 1
ATOM 2159 C CA . ALA A 1 281 ? 20.183 22.681 5.727 1.00 68.44 281 ALA A CA 1
ATOM 2160 C C . ALA A 1 281 ? 21.204 23.823 5.876 1.00 68.44 281 ALA A C 1
ATOM 2162 O O . ALA A 1 281 ? 20.824 24.985 6.028 1.00 68.44 281 ALA A O 1
ATOM 2163 N N . SER A 1 282 ? 22.496 23.524 5.714 1.00 68.06 282 SER A N 1
ATOM 2164 C CA . SER A 1 282 ? 23.575 24.517 5.744 1.00 68.06 282 SER A CA 1
ATOM 2165 C C . SER A 1 282 ? 23.483 25.522 4.592 1.00 68.06 282 SER A C 1
ATOM 2167 O O . SER A 1 282 ? 23.659 26.725 4.800 1.00 68.06 282 SER A O 1
ATOM 2169 N N . ALA A 1 283 ? 23.172 25.065 3.376 1.00 71.62 283 ALA A N 1
ATOM 2170 C CA . ALA A 1 283 ? 22.999 25.942 2.221 1.00 71.62 283 ALA A CA 1
ATOM 2171 C C . ALA A 1 283 ? 21.770 26.857 2.371 1.00 71.62 283 ALA A C 1
ATOM 2173 O O . ALA A 1 283 ? 21.837 28.047 2.040 1.00 71.62 283 ALA A O 1
ATOM 2174 N N . LEU A 1 284 ? 20.674 26.325 2.917 1.00 64.50 284 LEU A N 1
ATOM 2175 C CA . LEU A 1 284 ? 19.448 27.069 3.193 1.00 64.50 284 LEU A CA 1
ATOM 2176 C C . LEU A 1 284 ? 19.674 28.132 4.282 1.00 64.50 284 LEU A C 1
ATOM 2178 O O . LEU A 1 284 ? 19.334 29.298 4.074 1.00 64.50 284 LEU A O 1
ATOM 2182 N N . ALA A 1 285 ? 20.349 27.775 5.380 1.00 73.25 285 ALA A N 1
ATOM 2183 C CA . ALA A 1 285 ? 20.722 28.709 6.443 1.00 73.25 285 ALA A CA 1
ATOM 2184 C C . ALA A 1 285 ? 21.648 29.830 5.932 1.00 73.25 285 ALA A C 1
ATOM 2186 O O . ALA A 1 285 ? 21.462 31.003 6.261 1.00 73.25 285 ALA A O 1
ATOM 2187 N N . GLN A 1 286 ? 22.614 29.517 5.061 1.00 67.12 286 GLN A N 1
ATOM 2188 C CA . GLN A 1 286 ? 23.471 30.533 4.435 1.00 67.12 286 GLN A CA 1
ATOM 2189 C C . GLN A 1 286 ? 22.701 31.451 3.475 1.00 67.12 286 GLN A C 1
ATOM 2191 O O . GLN A 1 286 ? 22.974 32.652 3.409 1.00 67.12 286 GLN A O 1
ATOM 2196 N N . ALA A 1 287 ? 21.739 30.918 2.719 1.00 68.94 287 ALA A N 1
ATOM 2197 C CA . ALA A 1 287 ? 20.881 31.718 1.849 1.00 68.94 287 ALA A CA 1
ATOM 2198 C C . ALA A 1 287 ? 19.979 32.673 2.648 1.00 68.94 287 ALA A C 1
ATOM 2200 O O . ALA A 1 287 ? 19.830 33.831 2.255 1.00 68.94 287 ALA A O 1
ATOM 2201 N N . ALA A 1 288 ? 19.448 32.222 3.785 1.00 62.75 288 ALA A N 1
ATOM 2202 C CA . ALA A 1 288 ? 18.652 33.038 4.695 1.00 62.75 288 ALA A CA 1
ATOM 2203 C C . ALA A 1 288 ? 19.491 34.138 5.380 1.00 62.75 288 ALA A C 1
ATOM 2205 O O . ALA A 1 288 ? 19.091 35.304 5.365 1.00 62.75 288 ALA A O 1
ATOM 2206 N N . ARG A 1 289 ? 20.718 33.828 5.837 1.00 71.50 289 ARG A N 1
ATOM 2207 C CA . ARG A 1 289 ? 21.662 34.836 6.370 1.00 71.50 289 ARG A CA 1
ATOM 2208 C C . ARG A 1 289 ? 21.993 35.929 5.354 1.00 71.50 289 ARG A C 1
ATOM 2210 O O . ARG A 1 289 ? 22.018 37.106 5.703 1.00 71.50 289 ARG A O 1
ATOM 2217 N N . ARG A 1 290 ? 22.173 35.574 4.074 1.00 67.44 290 ARG A N 1
ATOM 2218 C CA . ARG A 1 290 ? 22.386 36.555 2.985 1.00 67.44 290 ARG A CA 1
ATOM 2219 C C . ARG A 1 290 ? 21.200 37.497 2.766 1.00 67.44 290 ARG A C 1
ATOM 2221 O O . ARG A 1 290 ? 21.376 38.552 2.168 1.00 67.44 290 ARG A O 1
ATOM 2228 N N . ARG A 1 291 ? 20.009 37.127 3.240 1.00 68.06 291 ARG A N 1
ATOM 2229 C CA . ARG A 1 291 ? 18.787 37.939 3.178 1.00 68.06 291 ARG A CA 1
ATOM 2230 C C . ARG A 1 291 ? 18.484 38.659 4.497 1.00 68.06 291 ARG A C 1
ATOM 2232 O O . ARG A 1 291 ? 17.400 39.209 4.643 1.00 68.06 291 ARG A O 1
ATOM 2239 N N . GLY A 1 292 ? 19.445 38.688 5.424 1.00 64.50 292 GLY A N 1
ATOM 2240 C CA . GLY A 1 292 ? 19.344 39.421 6.688 1.00 64.50 292 GLY A CA 1
ATOM 2241 C C . GLY A 1 292 ? 18.584 38.686 7.792 1.00 64.50 292 GLY A C 1
ATOM 2242 O O . GLY A 1 292 ? 18.249 39.308 8.794 1.00 64.50 292 GLY A O 1
ATOM 2243 N N . VAL A 1 293 ? 18.313 37.387 7.625 1.00 67.12 293 VAL A N 1
ATOM 2244 C CA . VAL A 1 293 ? 17.622 36.565 8.629 1.00 67.12 293 VAL A CA 1
ATOM 2245 C C . VAL A 1 293 ? 18.653 35.878 9.527 1.00 67.12 293 VAL A C 1
ATOM 2247 O O . VAL A 1 293 ? 19.518 35.143 9.040 1.00 67.12 293 VAL A O 1
ATOM 2250 N N . GLU A 1 294 ? 18.577 36.095 10.843 1.00 60.69 294 GLU A N 1
ATOM 2251 C CA . GLU A 1 294 ? 19.405 35.364 11.809 1.00 60.69 294 GLU A CA 1
ATOM 2252 C C . GLU A 1 294 ? 18.930 33.908 11.916 1.00 60.69 294 GLU A C 1
ATOM 2254 O O . GLU A 1 294 ? 17.793 33.636 12.300 1.00 60.69 294 GLU A O 1
ATOM 2259 N N . CYS A 1 295 ? 19.817 32.971 11.572 1.00 58.81 295 CYS A N 1
ATOM 2260 C CA . CYS A 1 295 ? 19.552 31.532 11.635 1.00 58.81 295 CYS A CA 1
ATOM 2261 C C . CYS A 1 295 ? 20.466 30.870 12.672 1.00 58.81 295 CYS A C 1
ATOM 226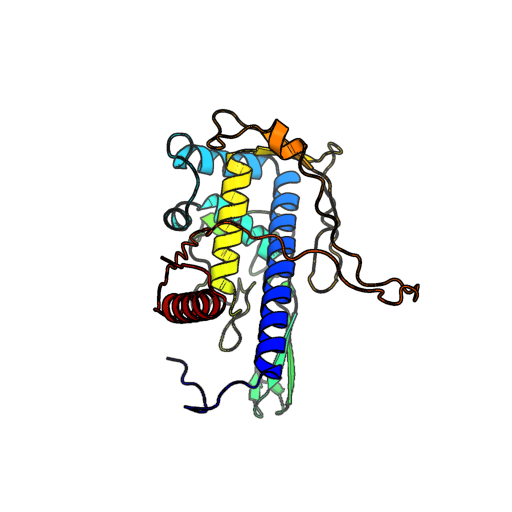3 O O . CYS A 1 295 ? 21.696 31.017 12.557 1.00 58.81 295 CYS A O 1
ATOM 2265 N N . ALA A 1 296 ? 19.862 30.161 13.632 1.00 53.88 296 ALA A N 1
ATOM 2266 C CA . ALA A 1 296 ? 20.530 29.316 14.624 1.00 53.88 296 ALA A CA 1
ATOM 2267 C C . ALA A 1 296 ? 20.504 27.847 14.188 1.00 53.88 296 ALA A C 1
ATOM 2269 O O . ALA A 1 296 ? 19.433 27.389 13.723 1.00 53.88 296 ALA A O 1
#

Foldseek 3Di:
DDDDPDPPDDDDPVRVVVVVVCCVVVLPPLLVQLLVLLVLQCQQPVVLLVVQLVQLCVVPVPPFADDPVCLLSSQSLLLSSQLSCLQLLFCQKDKDFACAFDADPNDTDGGGDIDIDGSNCLSQPCVLPPPSVDRDSVVCVVPRSSCQDDVPDSSRASQHDDPRGNPCVVVSSRSSSRVSSQQSNFWDKHFPVNDRAAQPWDDDVTTHGDDGDIDTDTDPPHSDDDDVVVVVPDPDDDDPPPDDDDDDDDDDDDDDDDDDDDADEAEQDFDDPPCPRVVVSVVVCVVCVVVVHHYD

Radius of gyration: 24.1 Å; Cα contacts (8 Å, |Δi|>4): 318; chains: 1; bounding box: 56×73×57 Å

Nearest PDB structures (foldseek):
  5vcd-assembly1_A  TM=8.815E-01  e=4.460E-14  Homo sapiens
  6dab-assembly1_A  TM=8.860E-01  e=4.812E-13  Homo sapiens
  2j0d-assembly2_B  TM=8.757E-01  e=4.812E-13  Homo sapiens
  6l8j-assembly1_A  TM=8.722E-01  e=6.129E-12  Arabidopsis thaliana
  2cib-assembly1_A  TM=8.227E-01  e=1.066E-11  Mycobacterium tuberculosis H37Rv

pLDDT: mean 78.74, std 21.26, range [24.14, 98.38]

Sequence (296 aa):
TMQSPCPGQRLSYENVKEICNEIIFAGTDTTATTTETVFAHLLNNPDKAVKLREELDGLFGASGMPTSADFTSLKYTNACIKEAMRMTCAVPFNSHACSEDTEVLGYKIPKGAVCINNIYAVHYDPEIYPEPEKYEPERWMSKDPCRWMVENDFEFMPFGIGRRLCIGYNLALENLQLFVASLFLNFEFTSATGRPVSLQEHADFTVAVPPFKVCAKVRAPTAVSGDLEAYRAIPPFVLPTLGGTGDADASPSPAAGRGQAASEKWAVWYGSQTGTSESFASALAQAARRRGVECA

InterPro domains:
  IPR001128 Cytochrome P450 [PF00067] (9-215)
  IPR001128 Cytochrome P450 [PR00385] (26-43)
  IPR001128 Cytochrome P450 [PR00385] (79-90)
  IPR001128 Cytochrome P450 [PR00385] (157-166)
  IPR001128 Cytochrome P450 [PR00385] (166-177)
  IPR002401 Cytochrome P450, E-class, group I [PR00463] (15-32)
  IPR002401 Cytochrome P450, E-class, group I [PR00463] (35-61)
  IPR002401 Cytochrome P450, E-class, group I [PR00463] (78-96)
  IPR002401 Cytochrome P450, E-class, group I [PR00463] (118-142)
  IPR002401 Cytochrome P450, E-class, group I [PR00463] (156-166)
  IPR002401 Cytochrome P450, E-class, group I [PR00463] (166-189)
  IPR008254 Flavodoxin/nitric oxide synthase [PS50902] (266-296)
  IPR017972 Cytochrome P450, conserved site [PS00086] (159-168)
  IPR029039 Flavoprotein-like superfamily [G3DSA:3.40.50.360] (257-296)
  IPR029039 Flavoprotein-like superfamily [SSF52218] (262-295)
  IPR036396 Cytochrome P450 superfamily [G3DSA:1.10.630.10] (2-222)
  IPR036396 Cytochrome P450 superfamily [SSF48264] (7-219)